Protein AF-G0KZ19-F1 (afdb_monomer_lite)

Secondary structure (DSSP, 8-state):
-HHHHHTT-TTTGGGGTTS---HHHHHH-TT--HHHHHHHTT--TT-HHHHHHHHHHHHHHHHHHHHHHHHHHHHSTT--PPPTT------------S--------------SS-TT----TT-TTHHHHHHHHHHHTTGGG-S--HHHHHHHHHHHHHHHHHHHHHHHHGGG--S---PPPP-----------

Structure (mmCIF, N/CA/C/O backbone):
data_AF-G0KZ19-F1
#
_entry.id   AF-G0KZ19-F1
#
loop_
_atom_site.group_PDB
_atom_site.id
_atom_site.type_symbol
_atom_site.label_atom_id
_atom_site.label_alt_id
_atom_site.label_comp_id
_atom_site.label_asym_id
_atom_site.label_entity_id
_atom_site.label_seq_id
_atom_site.pdbx_PDB_ins_code
_atom_site.Cartn_x
_atom_site.Cartn_y
_atom_site.Cartn_z
_atom_site.occupancy
_atom_site.B_iso_or_equiv
_atom_site.auth_seq_id
_atom_site.auth_comp_id
_atom_site.auth_asym_id
_atom_site.auth_atom_id
_atom_site.pdbx_PDB_model_num
ATOM 1 N N . MET A 1 1 ? -3.258 -5.980 -6.179 1.00 89.88 1 MET A N 1
ATOM 2 C CA . MET A 1 1 ? -2.221 -5.998 -7.238 1.00 89.88 1 MET A CA 1
ATOM 3 C C . MET A 1 1 ? -2.506 -4.949 -8.307 1.00 89.88 1 MET A C 1
ATOM 5 O O . MET A 1 1 ? -1.585 -4.219 -8.637 1.00 89.88 1 MET A O 1
ATOM 9 N N . GLU A 1 2 ? -3.751 -4.834 -8.795 1.00 95.56 2 GLU A N 1
ATOM 10 C CA . GLU A 1 2 ? -4.209 -3.817 -9.771 1.00 95.56 2 GLU A CA 1
ATOM 11 C C . GLU A 1 2 ? -3.691 -2.402 -9.476 1.00 95.56 2 GLU A C 1
ATOM 13 O O . GLU A 1 2 ? -3.106 -1.764 -10.341 1.00 95.56 2 GLU A O 1
ATOM 18 N N . TRP A 1 3 ? -3.812 -1.959 -8.219 1.00 97.44 3 TRP A N 1
ATOM 19 C CA . TRP A 1 3 ? -3.374 -0.630 -7.787 1.00 97.44 3 TRP A CA 1
ATOM 20 C C . TRP A 1 3 ? -1.900 -0.334 -8.105 1.00 97.44 3 TRP A C 1
ATOM 22 O O . TRP A 1 3 ? -1.577 0.764 -8.538 1.00 97.44 3 TRP A O 1
ATOM 32 N N . LEU A 1 4 ? -0.998 -1.315 -7.971 1.00 98.00 4 LEU A N 1
ATOM 33 C CA . LEU A 1 4 ? 0.410 -1.119 -8.342 1.00 98.00 4 LEU A CA 1
ATOM 34 C C . LEU A 1 4 ? 0.572 -0.881 -9.842 1.00 98.00 4 LEU A C 1
ATOM 36 O O . LEU A 1 4 ? 1.454 -0.136 -10.254 1.00 98.00 4 LEU A O 1
ATOM 40 N N . ARG A 1 5 ? -0.287 -1.492 -10.664 1.00 97.00 5 ARG A N 1
ATOM 41 C CA . ARG A 1 5 ? -0.283 -1.277 -12.113 1.00 97.00 5 ARG A CA 1
ATOM 42 C C . ARG A 1 5 ? -0.794 0.118 -12.465 1.00 97.00 5 ARG A C 1
ATOM 44 O O . ARG A 1 5 ? -0.237 0.724 -13.367 1.00 97.00 5 ARG A O 1
ATOM 51 N N . SER A 1 6 ? -1.789 0.640 -11.740 1.00 97.94 6 SER A N 1
ATOM 52 C CA . SER A 1 6 ? -2.313 1.996 -11.965 1.00 97.94 6 SER A CA 1
ATOM 53 C C . SER A 1 6 ? -1.373 3.117 -11.513 1.00 97.94 6 SER A C 1
ATOM 55 O O . SER A 1 6 ? -1.616 4.269 -11.846 1.00 97.94 6 SER A O 1
ATOM 57 N N . VAL A 1 7 ? -0.334 2.802 -10.732 1.00 97.94 7 VAL A N 1
ATOM 58 C CA . VAL A 1 7 ? 0.689 3.763 -10.279 1.00 97.94 7 VAL A CA 1
ATOM 59 C C . VAL A 1 7 ? 2.056 3.475 -10.901 1.00 97.94 7 VAL A C 1
ATOM 61 O O . VAL A 1 7 ? 3.078 3.753 -10.288 1.00 97.94 7 VAL A O 1
ATOM 64 N N . ASP A 1 8 ? 2.104 2.873 -12.090 1.00 97.88 8 ASP A N 1
ATOM 65 C CA . ASP A 1 8 ? 3.346 2.620 -12.842 1.00 97.88 8 ASP A CA 1
ATOM 66 C C . ASP A 1 8 ? 4.385 1.724 -12.131 1.00 97.88 8 ASP A C 1
ATOM 68 O O . ASP A 1 8 ? 5.579 1.774 -12.414 1.00 97.88 8 ASP A O 1
ATOM 72 N N . LEU A 1 9 ? 3.943 0.845 -11.225 1.00 97.75 9 LEU A N 1
ATOM 73 C CA . LEU A 1 9 ? 4.781 -0.140 -10.520 1.00 97.75 9 LEU A CA 1
ATOM 74 C C . LEU A 1 9 ? 4.402 -1.589 -10.873 1.00 97.75 9 LEU A C 1
ATOM 76 O O . LEU A 1 9 ? 4.597 -2.516 -10.081 1.00 97.75 9 LEU A O 1
ATOM 80 N N . ALA A 1 10 ? 3.852 -1.806 -12.072 1.00 97.50 10 ALA A N 1
ATOM 81 C CA . ALA A 1 10 ? 3.349 -3.106 -12.521 1.00 97.50 10 ALA A CA 1
ATOM 82 C C . ALA A 1 10 ? 4.408 -4.224 -12.482 1.00 97.50 10 ALA A C 1
ATOM 84 O O . ALA A 1 10 ? 4.072 -5.366 -12.167 1.00 97.50 10 ALA A O 1
ATOM 85 N N . GLU A 1 11 ? 5.675 -3.901 -12.759 1.00 96.94 11 GLU A N 1
ATOM 86 C CA . GLU A 1 11 ? 6.795 -4.855 -12.761 1.00 96.94 11 GLU A CA 1
ATOM 87 C C . GLU A 1 11 ? 7.080 -5.456 -11.372 1.00 96.94 11 GLU A C 1
ATOM 89 O O . GLU A 1 11 ? 7.512 -6.602 -11.272 1.00 96.94 11 GLU A O 1
ATOM 94 N N . TYR A 1 12 ? 6.775 -4.721 -10.296 1.00 97.75 12 TYR A N 1
ATOM 95 C CA . TYR A 1 12 ? 6.982 -5.172 -8.916 1.00 97.75 12 TYR A CA 1
ATOM 96 C C . TYR A 1 12 ? 5.773 -5.920 -8.356 1.00 97.75 12 TYR A C 1
ATOM 98 O O . TYR A 1 12 ? 5.899 -6.633 -7.361 1.00 97.75 12 TYR A O 1
ATOM 106 N N . ALA A 1 13 ? 4.599 -5.782 -8.983 1.00 96.81 13 ALA A N 1
ATOM 107 C CA . ALA A 1 13 ? 3.362 -6.366 -8.480 1.00 96.81 13 ALA A CA 1
ATOM 108 C C . ALA A 1 13 ? 3.476 -7.876 -8.206 1.00 96.81 13 ALA A C 1
ATOM 110 O O . ALA A 1 13 ? 3.102 -8.266 -7.102 1.00 96.81 13 ALA A O 1
ATOM 111 N N . PRO A 1 14 ? 4.036 -8.730 -9.095 1.00 96.62 14 PRO A N 1
ATOM 112 C CA . PRO A 1 14 ? 4.135 -10.173 -8.854 1.00 96.62 14 PRO A CA 1
ATOM 113 C C . PRO A 1 14 ? 4.804 -10.564 -7.528 1.00 96.62 14 PRO A C 1
ATOM 115 O O . PRO A 1 14 ? 4.444 -11.599 -6.969 1.00 96.62 14 PRO A O 1
ATOM 118 N N . ASN A 1 15 ? 5.697 -9.727 -6.985 1.00 95.62 15 ASN A N 1
ATOM 119 C CA . ASN A 1 15 ? 6.402 -9.982 -5.724 1.00 95.62 15 ASN A CA 1
ATOM 120 C C . ASN A 1 15 ? 5.472 -9.994 -4.499 1.00 95.62 15 ASN A C 1
ATOM 122 O O . ASN A 1 15 ? 5.791 -10.614 -3.489 1.00 95.62 15 ASN A O 1
ATOM 126 N N . LEU A 1 16 ? 4.287 -9.378 -4.584 1.00 94.19 16 LEU A N 1
ATOM 127 C CA . LEU A 1 16 ? 3.286 -9.451 -3.514 1.00 94.19 16 LEU A CA 1
ATOM 128 C C . LEU A 1 16 ? 2.431 -10.723 -3.562 1.00 94.19 16 LEU A C 1
ATOM 130 O O . LEU A 1 16 ? 1.585 -10.934 -2.689 1.00 94.19 16 LEU A O 1
ATOM 134 N N . ARG A 1 17 ? 2.598 -11.586 -4.567 1.00 94.12 17 ARG A N 1
ATOM 135 C CA . ARG A 1 17 ? 1.840 -12.836 -4.621 1.00 94.12 17 ARG A CA 1
ATOM 136 C C . ARG A 1 17 ? 2.245 -13.725 -3.444 1.00 94.12 17 ARG A C 1
ATOM 138 O O . ARG A 1 17 ? 3.404 -14.084 -3.300 1.00 94.12 17 ARG A O 1
ATOM 145 N N . GLY A 1 18 ? 1.268 -14.106 -2.624 1.00 91.88 18 GLY A N 1
ATOM 146 C CA . GLY A 1 18 ? 1.509 -14.956 -1.454 1.00 91.88 18 GLY A CA 1
ATOM 147 C C . GLY A 1 18 ? 2.144 -14.238 -0.257 1.00 91.88 18 GLY A C 1
ATOM 148 O O . GLY A 1 18 ? 2.446 -14.901 0.727 1.00 91.88 18 GLY A O 1
ATOM 149 N N . SER A 1 19 ? 2.306 -12.910 -0.291 1.00 91.62 19 SER A N 1
ATOM 150 C CA . SER A 1 19 ? 2.859 -12.141 0.838 1.00 91.62 19 SER A CA 1
ATOM 151 C C . SER A 1 19 ? 1.842 -11.841 1.948 1.00 91.62 19 SER A C 1
ATOM 153 O O . SER A 1 19 ? 2.221 -11.386 3.021 1.00 91.62 19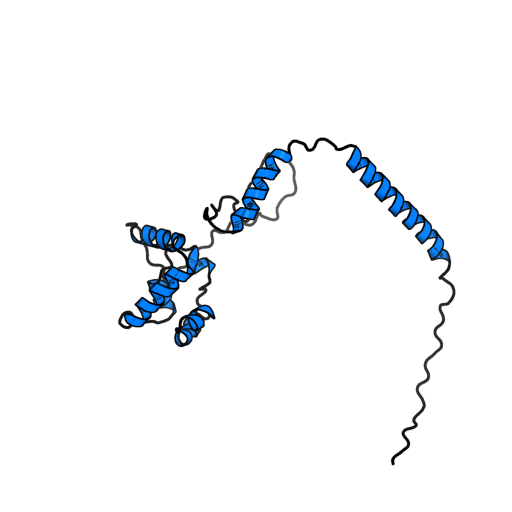 SER A O 1
ATOM 155 N N . GLY A 1 20 ? 0.543 -12.044 1.693 1.00 92.38 20 GLY A N 1
ATOM 156 C CA . GLY A 1 20 ? -0.539 -11.683 2.621 1.00 92.38 20 GLY A CA 1
ATOM 157 C C . GLY A 1 20 ? -0.870 -10.183 2.664 1.00 92.38 20 GLY A C 1
ATOM 158 O O . GLY A 1 20 ? -1.728 -9.760 3.443 1.00 92.38 20 GLY A O 1
ATOM 159 N N . VAL A 1 21 ? -0.232 -9.363 1.821 1.00 94.06 21 VAL A N 1
ATOM 160 C CA . VAL A 1 21 ? -0.544 -7.931 1.725 1.00 94.06 21 VAL A CA 1
ATOM 161 C C . VAL A 1 21 ? -1.930 -7.733 1.117 1.00 94.06 21 VAL A C 1
ATOM 163 O O . VAL A 1 21 ? -2.225 -8.184 0.012 1.00 94.06 21 VAL A O 1
ATOM 166 N N . HIS A 1 22 ? -2.772 -7.017 1.851 1.00 94.50 22 HIS A N 1
ATOM 167 C CA . HIS A 1 22 ? -4.143 -6.677 1.492 1.00 94.50 22 HIS A CA 1
ATOM 168 C C . HIS A 1 22 ? -4.495 -5.307 2.092 1.00 94.50 22 HIS A C 1
ATOM 170 O O . HIS A 1 22 ? -3.778 -4.812 2.963 1.00 94.50 22 HIS A O 1
ATOM 176 N N . GLY A 1 23 ? -5.591 -4.689 1.641 1.00 95.81 23 GLY A N 1
ATOM 177 C CA . GLY A 1 23 ? -5.961 -3.326 2.052 1.00 95.81 23 GLY A CA 1
ATOM 178 C C . GLY A 1 23 ? -6.130 -3.163 3.567 1.00 95.81 23 GLY A C 1
ATOM 179 O O . GLY A 1 23 ? -5.670 -2.172 4.123 1.00 95.81 23 GLY A O 1
ATOM 180 N N . GLY A 1 24 ? -6.687 -4.175 4.242 1.00 94.50 24 GLY A N 1
ATOM 181 C CA . GLY A 1 24 ? -6.828 -4.188 5.701 1.00 94.50 24 GLY A CA 1
ATOM 182 C C . GLY A 1 24 ? -5.486 -4.037 6.418 1.00 94.50 24 GLY A C 1
ATOM 183 O O . GLY A 1 24 ? -5.338 -3.138 7.238 1.00 94.50 24 GLY A O 1
ATOM 184 N N . LEU A 1 25 ? -4.476 -4.833 6.043 1.00 93.75 25 LEU A N 1
ATOM 185 C CA . LEU A 1 25 ? -3.114 -4.689 6.577 1.00 93.75 25 LEU A CA 1
ATOM 186 C C . LEU A 1 25 ? -2.530 -3.302 6.280 1.00 93.75 25 LEU A C 1
ATOM 188 O O . LEU A 1 25 ? -1.923 -2.688 7.150 1.00 93.75 25 LEU A O 1
ATOM 192 N N . MET A 1 26 ? -2.718 -2.796 5.058 1.00 95.56 26 MET A N 1
ATOM 193 C CA . MET A 1 26 ? -2.149 -1.508 4.653 1.00 95.56 26 MET A CA 1
ATOM 194 C C . MET A 1 26 ? -2.699 -0.341 5.478 1.00 95.56 26 MET A C 1
ATOM 196 O O . MET A 1 26 ? -1.939 0.569 5.804 1.00 95.56 26 MET A O 1
ATOM 200 N N . VAL A 1 27 ? -3.984 -0.370 5.836 1.00 96.25 27 VAL A N 1
ATOM 201 C CA . VAL A 1 27 ? -4.650 0.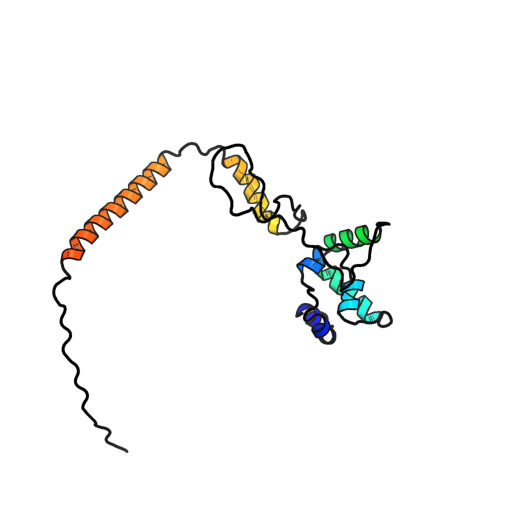726 6.556 1.00 96.25 27 VAL A CA 1
ATOM 202 C C . VAL A 1 27 ? -4.573 0.542 8.072 1.00 96.25 27 VAL A C 1
ATOM 204 O O . VAL A 1 27 ? -4.202 1.481 8.770 1.00 96.25 27 VAL A O 1
ATOM 207 N N . LEU A 1 28 ? -4.880 -0.655 8.580 1.00 94.38 28 LEU A N 1
ATOM 208 C CA . LEU A 1 28 ? -5.147 -0.880 10.004 1.00 94.38 28 LEU A CA 1
ATOM 209 C C . LEU A 1 28 ? -3.908 -1.225 10.834 1.00 94.38 28 LEU A C 1
ATOM 211 O O . LEU A 1 28 ? -3.933 -1.014 12.038 1.00 94.38 28 LEU A O 1
ATOM 215 N N . GLU A 1 29 ? -2.838 -1.754 10.233 1.00 93.88 29 GLU A N 1
ATOM 216 C CA . GLU A 1 29 ? -1.605 -2.083 10.962 1.00 93.88 29 GLU A CA 1
ATOM 217 C C . GLU A 1 29 ? -0.684 -0.849 11.021 1.00 93.88 29 GLU A C 1
ATOM 219 O O . GLU A 1 29 ? -0.118 -0.464 9.988 1.00 93.88 29 GLU A O 1
ATOM 224 N N . PRO A 1 30 ? -0.484 -0.208 12.190 1.00 92.75 30 PRO A N 1
ATOM 225 C CA . PRO A 1 30 ? 0.321 1.012 12.298 1.00 92.75 30 PRO A CA 1
ATOM 226 C C . PRO A 1 30 ? 1.801 0.777 11.974 1.00 92.75 30 PRO A C 1
ATOM 228 O O . PRO A 1 30 ? 2.493 1.687 11.521 1.00 92.75 30 PRO A O 1
ATOM 231 N N . ARG A 1 31 ? 2.289 -0.461 12.128 1.00 93.31 31 ARG A N 1
ATOM 232 C CA . ARG A 1 31 ? 3.682 -0.820 11.822 1.00 93.31 31 ARG A CA 1
ATOM 233 C C . ARG A 1 31 ? 3.921 -1.098 10.337 1.00 93.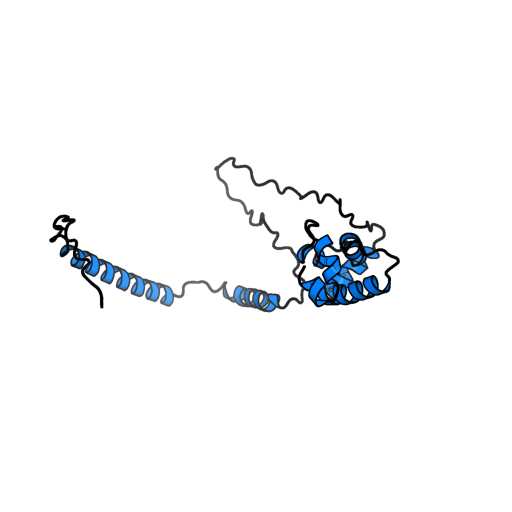31 31 ARG A C 1
ATOM 235 O O . ARG A 1 31 ? 5.076 -1.173 9.916 1.00 93.31 31 ARG A O 1
ATOM 242 N N . PHE A 1 32 ? 2.863 -1.256 9.537 1.00 95.38 32 PHE A N 1
ATOM 243 C CA . PHE A 1 32 ? 2.963 -1.458 8.093 1.00 95.38 32 PHE A CA 1
ATOM 244 C C . PHE A 1 32 ? 3.096 -0.103 7.385 1.00 95.38 32 PHE A C 1
ATOM 246 O O . PHE A 1 32 ? 2.110 0.611 7.198 1.00 95.38 32 PHE A O 1
ATOM 253 N N . ASN A 1 33 ? 4.312 0.261 6.988 1.00 94.44 33 ASN A N 1
ATOM 254 C CA . ASN A 1 33 ? 4.631 1.544 6.355 1.00 94.44 33 ASN A CA 1
ATOM 255 C C . ASN A 1 33 ? 5.184 1.364 4.926 1.00 94.44 33 ASN A C 1
ATOM 257 O O . ASN A 1 33 ? 5.286 0.247 4.411 1.00 94.44 33 ASN A O 1
ATOM 261 N N . VAL A 1 34 ? 5.545 2.479 4.280 1.00 96.38 34 VAL A N 1
ATOM 262 C CA . VAL A 1 34 ? 6.122 2.484 2.922 1.00 96.38 34 VAL A CA 1
ATOM 263 C C . VAL A 1 34 ? 7.365 1.595 2.838 1.00 96.38 34 VAL A C 1
ATOM 265 O O . VAL A 1 34 ? 7.535 0.875 1.858 1.00 96.38 34 VAL A O 1
ATOM 268 N N . GLU A 1 35 ? 8.205 1.600 3.873 1.00 94.81 35 GLU A N 1
ATOM 269 C CA . GLU A 1 35 ? 9.433 0.804 3.926 1.00 94.81 35 GLU A CA 1
ATOM 270 C C . GLU A 1 35 ? 9.144 -0.700 3.947 1.00 94.81 35 GLU A C 1
ATOM 272 O O . GLU A 1 35 ? 9.764 -1.460 3.198 1.00 94.81 35 GLU A O 1
ATOM 277 N N . ALA A 1 36 ? 8.145 -1.128 4.725 1.00 95.00 36 ALA A N 1
ATOM 278 C CA . ALA A 1 36 ? 7.683 -2.513 4.741 1.00 95.00 36 ALA A CA 1
ATOM 279 C C . ALA A 1 36 ? 7.126 -2.943 3.372 1.00 95.00 36 ALA A C 1
ATOM 281 O O . ALA A 1 36 ? 7.451 -4.024 2.876 1.00 95.00 36 ALA A O 1
ATOM 282 N N . LEU A 1 37 ? 6.335 -2.085 2.720 1.00 96.75 37 LEU A N 1
ATOM 283 C CA . LEU A 1 37 ? 5.810 -2.365 1.382 1.00 96.75 37 LEU A CA 1
ATOM 284 C C . LEU A 1 37 ? 6.928 -2.431 0.329 1.00 96.75 37 LEU A C 1
ATOM 286 O O . LEU A 1 37 ? 6.932 -3.340 -0.501 1.00 96.75 37 LEU A O 1
ATOM 290 N N . ALA A 1 38 ? 7.896 -1.514 0.375 1.00 97.00 38 ALA A N 1
ATOM 291 C CA . ALA A 1 38 ? 9.042 -1.505 -0.530 1.00 97.00 38 ALA A CA 1
ATOM 292 C C . ALA A 1 38 ? 9.902 -2.770 -0.382 1.00 97.00 38 ALA A C 1
ATOM 294 O O . ALA A 1 38 ? 10.361 -3.316 -1.387 1.00 97.00 38 ALA A O 1
ATOM 295 N N . LEU A 1 39 ? 10.076 -3.262 0.851 1.00 95.38 39 LEU A N 1
ATOM 296 C CA . LEU A 1 39 ? 10.761 -4.524 1.127 1.00 95.38 39 LEU A CA 1
ATOM 297 C C . LEU A 1 39 ? 10.028 -5.711 0.486 1.00 95.38 39 LEU A C 1
ATOM 299 O O . LEU A 1 39 ? 10.652 -6.508 -0.206 1.00 95.38 39 LEU A O 1
ATOM 303 N N . LEU A 1 40 ? 8.705 -5.800 0.658 1.00 95.44 40 LEU A N 1
ATOM 304 C CA . LEU A 1 40 ? 7.889 -6.883 0.088 1.00 95.44 40 LEU A CA 1
ATOM 305 C C . LEU A 1 40 ? 7.814 -6.834 -1.443 1.00 95.44 40 LEU A C 1
ATOM 307 O O . LEU A 1 40 ? 7.689 -7.867 -2.095 1.00 95.44 40 LEU A O 1
ATOM 311 N N . LEU A 1 41 ? 7.922 -5.642 -2.026 1.00 96.75 41 LEU A N 1
ATOM 312 C CA . LEU A 1 41 ? 8.025 -5.448 -3.472 1.00 96.75 41 LEU A CA 1
ATOM 313 C C . LEU A 1 41 ? 9.426 -5.743 -4.028 1.00 96.75 41 LEU A C 1
ATOM 315 O O . LEU A 1 41 ? 9.602 -5.683 -5.245 1.00 96.75 41 LEU A O 1
ATOM 319 N N . ASN A 1 42 ? 10.408 -6.062 -3.176 1.00 96.75 42 ASN A N 1
ATOM 320 C CA . ASN A 1 42 ? 11.826 -6.188 -3.526 1.00 96.75 42 ASN A CA 1
ATOM 321 C C . ASN A 1 42 ? 12.399 -4.923 -4.199 1.00 96.75 42 ASN A C 1
ATOM 323 O O . ASN A 1 42 ? 13.231 -5.006 -5.105 1.00 96.75 42 ASN A O 1
ATOM 327 N N . ILE A 1 43 ? 11.973 -3.733 -3.760 1.00 97.69 43 ILE A N 1
ATOM 328 C CA . ILE A 1 43 ? 12.547 -2.459 -4.209 1.00 97.69 43 ILE A CA 1
ATOM 329 C C . ILE A 1 43 ? 13.729 -2.114 -3.289 1.00 97.69 43 ILE A C 1
ATOM 331 O O . ILE A 1 43 ? 13.523 -1.814 -2.110 1.00 97.69 43 ILE A O 1
ATOM 335 N N . PRO A 1 44 ? 14.979 -2.121 -3.778 1.00 96.94 44 PRO A N 1
ATOM 336 C CA . PRO A 1 44 ? 16.146 -1.874 -2.934 1.00 96.94 44 PRO A CA 1
ATOM 337 C C . PRO A 1 44 ? 16.237 -0.400 -2.477 1.00 96.94 44 PRO A C 1
ATOM 339 O O . PRO A 1 44 ? 15.663 0.484 -3.121 1.00 96.94 44 PRO A O 1
ATOM 342 N N . PRO A 1 45 ? 16.937 -0.099 -1.362 1.00 95.81 45 PRO A N 1
ATOM 343 C CA . PRO A 1 45 ? 17.021 1.252 -0.783 1.00 95.81 45 PRO A CA 1
ATOM 344 C C . PRO A 1 45 ? 17.715 2.278 -1.690 1.00 95.81 45 PRO A C 1
ATOM 346 O O . PRO A 1 45 ? 17.407 3.464 -1.628 1.00 95.81 45 PRO A O 1
ATOM 349 N N . ASN A 1 46 ? 18.600 1.834 -2.585 1.00 97.38 46 ASN A N 1
ATOM 350 C CA . ASN A 1 46 ? 19.292 2.699 -3.545 1.00 97.38 46 ASN A CA 1
ATOM 351 C C . ASN A 1 46 ? 18.386 3.217 -4.681 1.00 97.38 46 ASN A C 1
ATOM 353 O O . ASN A 1 46 ? 18.726 4.213 -5.316 1.00 97.38 46 ASN A O 1
ATOM 357 N N . LYS A 1 47 ? 17.226 2.593 -4.941 1.00 97.56 47 LYS A N 1
ATOM 358 C CA . LYS A 1 47 ? 16.244 3.076 -5.930 1.00 97.56 47 LYS A CA 1
ATOM 359 C C . LYS A 1 47 ? 15.344 4.161 -5.325 1.00 97.56 47 LYS A C 1
ATOM 361 O O . LYS A 1 47 ? 14.127 4.003 -5.213 1.00 97.56 47 LYS A O 1
ATOM 366 N N . THR A 1 48 ? 15.951 5.281 -4.943 1.00 97.75 48 THR A N 1
ATOM 367 C CA . THR A 1 48 ? 15.290 6.377 -4.212 1.00 97.75 48 THR A CA 1
ATOM 368 C C . THR A 1 48 ? 14.110 6.988 -4.973 1.00 97.75 48 THR A C 1
ATOM 370 O O . THR A 1 48 ? 13.093 7.304 -4.363 1.00 97.75 48 THR A O 1
ATOM 373 N N . LEU A 1 49 ? 14.189 7.092 -6.306 1.00 98.25 49 LEU A N 1
ATOM 374 C CA . LEU A 1 49 ? 13.091 7.605 -7.137 1.00 98.25 49 LEU A CA 1
ATOM 375 C C . LEU A 1 49 ? 11.835 6.732 -7.055 1.00 98.25 49 LEU A C 1
ATOM 377 O O . LEU A 1 49 ? 10.747 7.260 -6.843 1.00 98.25 49 LEU A O 1
ATOM 381 N N . LEU A 1 50 ? 11.987 5.409 -7.156 1.00 98.25 50 LEU A N 1
ATOM 382 C CA . LEU A 1 50 ? 10.861 4.478 -7.043 1.00 98.25 50 LEU A CA 1
ATOM 383 C C . LEU A 1 50 ? 10.275 4.473 -5.636 1.00 98.25 50 LEU A C 1
ATOM 385 O O . LEU A 1 50 ? 9.060 4.436 -5.481 1.00 98.25 50 LEU A O 1
ATOM 389 N N . ARG A 1 51 ? 11.125 4.542 -4.606 1.00 98.19 51 ARG A N 1
ATOM 390 C CA . ARG A 1 51 ? 10.673 4.610 -3.210 1.00 98.19 51 ARG A CA 1
ATOM 391 C C . ARG A 1 51 ? 9.907 5.893 -2.920 1.00 98.19 51 ARG A C 1
ATOM 393 O O . ARG A 1 51 ? 8.873 5.837 -2.267 1.00 98.19 51 ARG A O 1
ATOM 400 N N . ARG A 1 52 ? 10.355 7.026 -3.467 1.00 98.44 52 ARG A N 1
ATOM 401 C CA . ARG A 1 52 ? 9.625 8.297 -3.393 1.00 98.44 52 ARG A CA 1
ATOM 402 C C . ARG A 1 52 ? 8.272 8.207 -4.099 1.00 98.44 52 ARG A C 1
ATOM 404 O O . ARG A 1 52 ? 7.272 8.611 -3.522 1.00 98.44 52 ARG A O 1
ATOM 411 N N . HIS A 1 53 ? 8.239 7.639 -5.305 1.00 98.62 53 HIS A N 1
ATOM 412 C CA . HIS A 1 53 ? 7.003 7.425 -6.065 1.00 98.62 53 HIS A CA 1
ATOM 413 C C . HIS A 1 53 ? 6.008 6.539 -5.304 1.00 98.62 53 HIS A C 1
ATOM 415 O O . HIS A 1 53 ? 4.855 6.919 -5.096 1.00 98.62 53 HIS A O 1
ATOM 421 N N . LEU A 1 54 ? 6.484 5.401 -4.789 1.00 98.56 54 LEU A N 1
ATOM 422 C CA . LEU A 1 54 ? 5.700 4.503 -3.947 1.00 98.56 54 LEU A CA 1
ATOM 423 C C . LEU A 1 54 ? 5.180 5.217 -2.696 1.00 98.56 54 LEU A C 1
ATOM 425 O O . LEU A 1 54 ? 4.007 5.063 -2.373 1.00 98.56 54 LEU A O 1
ATOM 429 N N . ALA A 1 55 ? 6.016 6.005 -2.012 1.00 98.19 55 ALA A N 1
ATOM 430 C CA . ALA A 1 55 ? 5.621 6.750 -0.818 1.00 98.19 55 ALA A CA 1
ATOM 431 C C . ALA A 1 55 ? 4.467 7.714 -1.110 1.00 98.19 55 ALA A C 1
ATOM 433 O O . ALA A 1 55 ? 3.462 7.705 -0.400 1.00 98.19 55 ALA A O 1
ATOM 434 N N . THR A 1 56 ? 4.587 8.514 -2.174 1.00 98.31 56 THR A N 1
ATOM 435 C CA . THR A 1 56 ? 3.547 9.463 -2.584 1.00 98.31 56 THR A CA 1
ATOM 436 C C . THR A 1 56 ? 2.222 8.750 -2.833 1.00 98.31 56 THR A C 1
ATOM 438 O O . THR A 1 56 ? 1.211 9.112 -2.234 1.00 98.31 56 THR A O 1
ATOM 441 N N . HIS A 1 57 ? 2.220 7.699 -3.654 1.00 98.50 57 HIS A N 1
ATOM 442 C CA . HIS A 1 57 ? 0.987 6.980 -3.970 1.00 98.50 57 HIS A CA 1
ATOM 443 C C . HIS A 1 57 ? 0.436 6.173 -2.791 1.00 98.50 57 HIS A C 1
ATOM 445 O O . HIS A 1 57 ? -0.781 6.062 -2.650 1.00 98.50 57 HIS A O 1
ATOM 451 N N . PHE A 1 58 ? 1.296 5.631 -1.927 1.00 98.19 58 PHE A N 1
ATOM 452 C CA . PHE A 1 58 ? 0.871 4.911 -0.730 1.00 98.19 58 PHE A CA 1
ATOM 453 C C . PHE A 1 58 ? 0.134 5.834 0.245 1.00 98.19 58 PHE A C 1
ATOM 455 O O . PHE A 1 58 ? -0.949 5.475 0.697 1.00 98.19 58 PHE A O 1
ATOM 462 N N . HIS A 1 59 ? 0.661 7.031 0.522 1.00 97.56 59 HIS A N 1
ATOM 463 C CA . HIS A 1 59 ? -0.006 7.999 1.402 1.00 97.56 59 HIS A CA 1
ATOM 464 C C . HIS A 1 59 ? -1.348 8.478 0.834 1.00 97.56 59 HIS A C 1
ATOM 466 O O . HIS A 1 59 ? -2.319 8.592 1.581 1.00 97.56 59 HIS A O 1
ATOM 472 N N . LEU A 1 60 ? -1.436 8.671 -0.488 1.00 97.56 60 LEU A N 1
ATOM 473 C CA . LEU A 1 60 ? -2.709 8.964 -1.157 1.00 97.56 60 LEU A CA 1
ATOM 474 C C . LEU A 1 60 ? -3.718 7.815 -1.015 1.00 97.56 60 LEU A C 1
ATOM 476 O O . LEU A 1 60 ? -4.907 8.073 -0.858 1.00 97.56 60 LEU A O 1
ATOM 480 N N . LEU A 1 61 ? -3.256 6.561 -1.054 1.00 97.31 61 LEU A N 1
ATOM 481 C CA . LEU A 1 61 ? -4.121 5.386 -0.939 1.00 97.31 61 LEU A CA 1
ATOM 482 C C . LEU A 1 61 ? -4.689 5.207 0.475 1.00 97.31 61 LEU A C 1
ATOM 484 O O . LEU A 1 61 ? -5.869 4.901 0.616 1.00 97.31 61 LEU A O 1
ATOM 488 N N . ILE A 1 62 ? -3.853 5.336 1.510 1.00 96.75 62 ILE A N 1
ATOM 489 C CA . ILE A 1 62 ? -4.270 5.061 2.897 1.00 96.75 62 ILE A CA 1
ATOM 490 C C . ILE A 1 62 ? -4.994 6.243 3.557 1.00 96.75 62 ILE A C 1
ATOM 492 O O . ILE A 1 62 ? -5.703 6.048 4.542 1.00 96.75 62 ILE A O 1
ATOM 496 N N . GLY A 1 63 ? -4.815 7.457 3.029 1.00 96.50 63 GLY A N 1
ATOM 497 C CA . GLY A 1 63 ? -5.389 8.680 3.581 1.00 96.50 63 GLY A CA 1
ATOM 498 C C . GLY A 1 63 ? -4.620 9.252 4.779 1.00 96.50 63 GLY A C 1
ATOM 499 O O . GLY A 1 63 ? -3.759 8.611 5.386 1.00 96.50 63 GLY A O 1
ATOM 500 N N . SER A 1 64 ? -4.950 10.498 5.130 1.00 95.44 64 SER A N 1
ATOM 501 C CA . SER A 1 64 ? -4.235 11.295 6.138 1.00 95.44 64 SER A CA 1
ATOM 502 C C . SER A 1 64 ? -4.315 10.723 7.555 1.00 95.44 64 SER A C 1
ATOM 504 O O . SER A 1 64 ? -3.355 10.825 8.316 1.00 95.44 64 SER A O 1
ATOM 506 N N . GLU A 1 65 ? -5.434 10.100 7.919 1.00 94.31 65 GLU A N 1
ATOM 507 C CA . GLU A 1 65 ? -5.622 9.517 9.249 1.00 94.31 65 GLU A CA 1
ATOM 508 C C . GLU A 1 65 ? -4.716 8.306 9.475 1.00 94.31 65 GLU A C 1
ATOM 510 O O . GLU A 1 65 ? -3.951 8.281 10.439 1.00 94.31 65 GLU A O 1
ATOM 515 N N . ALA A 1 66 ? -4.734 7.340 8.552 1.00 95.50 66 ALA A N 1
ATOM 516 C CA . ALA A 1 66 ? -3.857 6.176 8.624 1.00 95.50 66 ALA A CA 1
ATOM 517 C C . ALA A 1 66 ? -2.380 6.580 8.514 1.00 95.50 66 ALA A C 1
ATOM 519 O O . ALA A 1 66 ? -1.529 5.987 9.175 1.00 95.50 66 ALA A O 1
ATOM 520 N N . GLN A 1 67 ? -2.065 7.606 7.715 1.00 96.38 67 GLN A N 1
ATOM 521 C CA . GLN A 1 67 ? -0.716 8.165 7.647 1.00 96.38 67 GLN A CA 1
ATOM 522 C C . GLN A 1 67 ? -0.261 8.712 9.008 1.00 96.38 67 GLN A C 1
ATOM 524 O O . GLN A 1 67 ? 0.848 8.393 9.436 1.00 96.38 67 GLN A O 1
ATOM 529 N N . ARG A 1 68 ? -1.109 9.480 9.707 1.00 95.38 68 ARG A N 1
ATOM 530 C CA . ARG A 1 68 ? -0.788 10.017 11.039 1.00 95.38 68 ARG A CA 1
ATOM 531 C C . ARG A 1 68 ? -0.580 8.900 12.060 1.00 95.38 68 ARG A C 1
ATOM 533 O O . ARG A 1 68 ? 0.447 8.886 12.718 1.00 95.38 68 ARG A O 1
ATOM 540 N N . LEU A 1 69 ? -1.479 7.915 12.120 1.00 94.81 69 LEU A N 1
ATOM 541 C CA . LEU A 1 69 ? -1.347 6.778 13.045 1.00 94.81 69 LEU A CA 1
ATOM 542 C C . LEU A 1 69 ? -0.033 6.006 12.852 1.00 94.81 69 LEU A C 1
ATOM 544 O O . LEU A 1 69 ? 0.591 5.574 13.821 1.00 94.81 69 LEU A O 1
ATOM 548 N N . LYS A 1 70 ? 0.402 5.834 11.599 1.00 95.25 70 LYS A N 1
ATOM 549 C CA . LYS A 1 70 ? 1.686 5.195 11.280 1.00 95.25 70 LYS A CA 1
ATOM 550 C C . LYS A 1 70 ? 2.876 6.062 11.703 1.00 95.25 70 LYS A C 1
ATOM 552 O O . LYS A 1 70 ? 3.861 5.512 12.188 1.00 95.25 70 LYS A O 1
ATOM 557 N N . GLN A 1 71 ? 2.787 7.384 11.540 1.00 94.88 71 GLN A N 1
ATOM 558 C CA . GLN A 1 71 ? 3.816 8.331 11.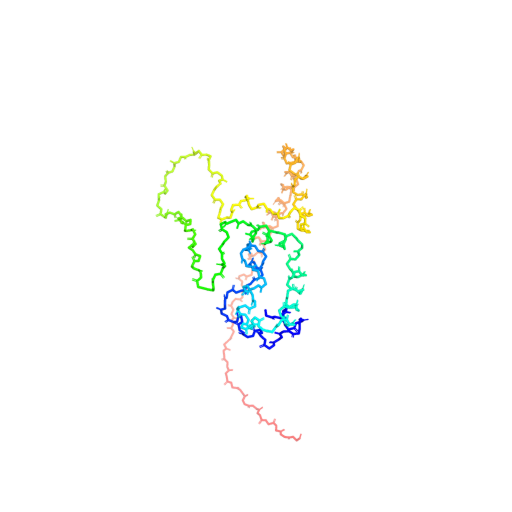985 1.00 94.88 71 GLN A CA 1
ATOM 559 C C . GLN A 1 71 ? 3.944 8.333 13.512 1.00 94.88 71 GLN A C 1
ATOM 561 O O . GLN A 1 71 ? 5.039 8.119 14.022 1.00 94.88 71 GLN A O 1
ATOM 566 N N . ASP A 1 72 ? 2.826 8.453 14.230 1.00 94.19 72 ASP A N 1
ATOM 567 C CA . ASP A 1 72 ? 2.801 8.401 15.693 1.00 94.19 72 ASP A CA 1
ATOM 568 C C . ASP A 1 72 ? 3.414 7.076 16.178 1.00 94.19 72 ASP A C 1
ATOM 570 O O . ASP A 1 72 ? 4.263 7.055 17.066 1.00 94.19 72 ASP A O 1
ATOM 574 N N . CYS A 1 73 ? 3.058 5.950 15.543 1.00 93.00 73 CYS A N 1
ATOM 575 C CA . CYS A 1 73 ? 3.627 4.637 15.856 1.00 93.00 73 CYS A CA 1
ATOM 576 C C . CYS A 1 73 ? 5.154 4.585 15.674 1.00 93.00 73 CYS A C 1
ATOM 578 O O . CYS A 1 73 ? 5.832 3.983 16.503 1.00 93.00 73 CYS A O 1
ATOM 580 N N . LEU A 1 74 ? 5.696 5.222 14.632 1.00 90.44 74 LEU A N 1
ATOM 581 C CA . LEU A 1 74 ? 7.140 5.292 14.374 1.00 90.44 74 LEU A CA 1
ATOM 582 C C . LEU A 1 74 ? 7.896 6.141 15.402 1.00 90.44 74 LEU A C 1
ATOM 584 O O . LEU A 1 74 ? 9.064 5.869 15.666 1.00 90.44 74 LEU A O 1
ATOM 588 N N . GLU A 1 75 ? 7.247 7.157 15.966 1.00 91.19 75 GLU A N 1
ATOM 589 C CA . GLU A 1 75 ? 7.833 8.049 16.975 1.00 91.19 75 GLU A CA 1
ATOM 590 C C . GLU A 1 75 ? 7.853 7.432 18.382 1.00 91.19 75 GLU A C 1
ATOM 592 O O . GLU A 1 75 ? 8.555 7.923 19.268 1.00 91.19 75 GLU A O 1
ATOM 597 N N . ASN A 1 76 ? 7.125 6.332 18.598 1.00 91.19 76 ASN A N 1
ATOM 598 C CA . ASN A 1 76 ? 7.140 5.629 19.875 1.00 91.19 76 ASN A CA 1
ATOM 599 C C . ASN A 1 76 ? 8.514 4.969 20.127 1.00 91.19 76 ASN A C 1
ATOM 601 O O . ASN A 1 76 ? 9.013 4.245 19.264 1.00 91.19 76 ASN A O 1
ATOM 605 N N . PRO A 1 77 ? 9.111 5.124 21.325 1.00 87.31 77 PRO A N 1
ATOM 606 C CA . PRO A 1 77 ? 10.420 4.543 21.642 1.00 87.31 77 PRO A CA 1
ATOM 607 C C . PRO A 1 77 ? 10.423 3.005 21.638 1.00 87.31 77 PRO A C 1
ATOM 609 O O . PRO A 1 77 ? 11.456 2.396 21.373 1.00 87.31 77 PRO A O 1
ATOM 612 N N . ASP A 1 78 ? 9.263 2.379 21.856 1.00 88.38 78 ASP A N 1
ATOM 613 C CA . ASP A 1 78 ? 9.075 0.923 21.792 1.00 88.38 78 ASP A CA 1
ATOM 614 C C . ASP A 1 78 ? 8.752 0.422 20.369 1.00 88.38 78 ASP A C 1
ATOM 616 O O . ASP A 1 78 ? 8.292 -0.712 20.177 1.00 88.38 78 ASP A O 1
ATOM 620 N N . TYR A 1 79 ? 8.955 1.260 19.345 1.00 88.31 79 TYR A N 1
ATOM 621 C CA . TYR A 1 79 ? 8.683 0.895 17.961 1.00 88.31 79 TYR A CA 1
ATOM 622 C C . TYR A 1 79 ? 9.526 -0.307 17.526 1.00 88.31 79 TYR A C 1
ATOM 624 O O . TYR A 1 79 ? 10.752 -0.341 17.632 1.00 88.31 79 TYR A O 1
ATOM 632 N N . THR A 1 80 ? 8.849 -1.296 16.948 1.00 87.12 80 THR A N 1
ATOM 633 C CA . THR A 1 80 ? 9.492 -2.462 16.347 1.00 87.12 80 THR A CA 1
ATOM 634 C C . THR A 1 80 ? 9.076 -2.586 14.891 1.00 87.12 80 THR A C 1
ATOM 636 O O . THR A 1 80 ? 7.889 -2.595 14.556 1.00 87.12 80 THR A O 1
ATOM 639 N N . VAL A 1 81 ? 10.051 -2.741 13.998 1.00 87.00 81 VAL A N 1
ATOM 640 C CA . VAL A 1 81 ? 9.785 -2.912 12.564 1.00 87.00 81 VAL A CA 1
ATOM 641 C C . VAL A 1 81 ? 8.958 -4.177 12.332 1.00 87.00 81 VAL A C 1
ATOM 643 O O . VAL A 1 81 ? 9.182 -5.210 12.970 1.00 87.00 81 VAL A O 1
ATOM 646 N N . LEU A 1 82 ? 7.976 -4.101 11.434 1.00 86.12 82 LEU A N 1
ATOM 647 C CA . LEU A 1 82 ? 7.234 -5.276 10.994 1.00 86.12 82 LEU A CA 1
ATOM 648 C C . LEU A 1 82 ? 8.123 -6.110 10.061 1.00 86.12 82 LEU A C 1
ATOM 650 O O . LEU A 1 82 ? 8.516 -5.651 8.990 1.00 86.12 82 LEU A O 1
ATOM 654 N N . THR A 1 83 ? 8.453 -7.336 10.457 1.00 79.19 83 THR A N 1
ATOM 655 C CA . THR A 1 83 ? 9.188 -8.278 9.604 1.00 79.19 83 THR A CA 1
ATOM 656 C C . THR A 1 83 ? 8.213 -9.146 8.810 1.00 79.19 83 THR A C 1
ATOM 658 O O . THR A 1 83 ? 7.157 -9.522 9.309 1.00 79.19 83 THR A O 1
ATOM 661 N N . ALA A 1 84 ? 8.566 -9.519 7.575 1.00 70.62 84 ALA A N 1
ATOM 662 C CA . ALA A 1 84 ? 7.725 -10.377 6.728 1.00 70.62 84 ALA A CA 1
ATOM 663 C C . ALA A 1 84 ? 7.427 -11.757 7.357 1.00 70.62 84 ALA A C 1
ATOM 665 O O . ALA A 1 84 ? 6.444 -12.406 7.016 1.00 70.62 84 ALA A O 1
ATOM 666 N N . THR A 1 85 ? 8.271 -12.200 8.293 1.00 66.88 85 THR A N 1
ATOM 667 C CA . THR A 1 85 ? 8.130 -13.450 9.052 1.00 66.88 85 THR A CA 1
ATOM 668 C C . THR A 1 85 ? 7.469 -13.259 10.418 1.00 66.88 85 THR A C 1
ATOM 670 O O . THR A 1 85 ? 7.401 -14.215 11.196 1.00 66.88 85 THR A O 1
ATOM 673 N N . ALA A 1 86 ? 6.995 -12.050 10.743 1.00 69.38 86 ALA A N 1
ATOM 674 C CA . ALA A 1 86 ? 6.351 -11.769 12.016 1.00 69.38 86 ALA A CA 1
ATOM 675 C C . ALA A 1 86 ? 5.128 -12.678 12.192 1.00 69.38 86 ALA A C 1
ATOM 677 O O . ALA A 1 86 ? 4.111 -12.550 11.511 1.00 69.38 86 ALA A O 1
ATOM 678 N N . LYS A 1 87 ? 5.228 -13.623 13.131 1.00 59.97 87 LYS A N 1
ATOM 679 C CA . LYS A 1 87 ? 4.106 -14.483 13.498 1.00 59.97 87 LYS A CA 1
ATOM 680 C C . LYS A 1 87 ? 3.132 -13.650 14.315 1.00 59.97 87 LYS A C 1
ATOM 682 O O . LYS A 1 87 ? 3.331 -13.462 15.513 1.00 59.97 87 LYS A O 1
ATOM 687 N N . VAL A 1 88 ? 2.056 -13.192 13.684 1.00 63.19 88 VAL A N 1
ATOM 688 C CA . VAL A 1 88 ? 0.875 -12.757 14.428 1.00 63.19 88 VAL A CA 1
ATOM 689 C C . VAL A 1 88 ? 0.366 -14.000 15.138 1.00 63.19 88 VAL A C 1
ATOM 691 O O . VAL A 1 88 ? -0.068 -14.946 14.487 1.00 63.19 88 VAL A O 1
ATOM 694 N N . LYS A 1 89 ? 0.490 -14.054 16.466 1.00 53.62 89 LYS A N 1
ATOM 695 C CA . LYS A 1 89 ? -0.208 -15.071 17.246 1.00 53.62 89 LYS A CA 1
ATOM 696 C C . LYS A 1 89 ? -1.660 -14.620 17.263 1.00 53.62 89 LYS A C 1
ATOM 698 O O . LYS A 1 89 ? -1.948 -13.644 17.958 1.00 53.62 89 LYS A O 1
ATOM 703 N N . PRO A 1 90 ? -2.563 -15.263 16.501 1.00 57.88 90 PRO A N 1
ATOM 704 C CA . PRO A 1 90 ? -3.966 -14.929 16.619 1.00 57.88 90 PRO A CA 1
ATOM 705 C C . PRO A 1 90 ? -4.294 -15.173 18.084 1.00 57.88 90 PRO A C 1
ATOM 707 O O . PRO A 1 90 ? -3.979 -16.248 18.616 1.00 57.88 90 PRO A O 1
ATOM 710 N N . ARG A 1 91 ? -4.840 -14.168 18.771 1.00 53.16 91 ARG A N 1
ATOM 711 C CA . ARG A 1 91 ? -5.441 -14.432 20.073 1.00 53.16 91 ARG A CA 1
ATOM 712 C C . ARG A 1 91 ? -6.551 -15.426 19.773 1.00 53.16 91 ARG A C 1
ATOM 714 O O . ARG A 1 91 ? -7.539 -15.076 19.140 1.00 53.16 91 ARG A O 1
ATOM 721 N N . ARG A 1 92 ? -6.327 -16.698 20.115 1.00 57.44 92 ARG A N 1
ATOM 722 C CA . ARG A 1 92 ? -7.390 -17.691 20.093 1.00 57.44 92 ARG A CA 1
ATOM 723 C C . ARG A 1 92 ? -8.376 -17.241 21.156 1.00 57.44 92 ARG A C 1
ATOM 725 O O . ARG A 1 92 ? -8.159 -17.510 22.332 1.00 57.44 92 ARG A O 1
ATOM 732 N N . LEU A 1 93 ? -9.415 -16.526 20.736 1.00 58.34 93 LEU A N 1
ATOM 733 C CA . LEU A 1 93 ? -10.669 -16.541 21.465 1.00 58.34 93 LEU A CA 1
ATOM 734 C C . LEU A 1 93 ? -11.062 -18.015 21.503 1.00 58.34 93 LEU A C 1
ATOM 736 O O . LEU A 1 93 ? -11.113 -18.684 20.466 1.00 58.34 93 LEU A O 1
ATOM 740 N N . SER A 1 94 ? -11.129 -18.563 22.710 1.00 57.53 94 SER A N 1
ATOM 741 C CA . SER A 1 94 ? -11.501 -19.950 22.925 1.00 57.53 94 SER A CA 1
ATOM 742 C C . SER A 1 94 ? -12.919 -20.106 22.394 1.00 57.53 94 SER A C 1
ATOM 744 O O . SER A 1 94 ? -13.855 -19.717 23.073 1.00 57.53 94 SER A O 1
ATOM 746 N N . PHE A 1 95 ? -13.072 -20.627 21.174 1.00 56.91 95 PHE A N 1
ATOM 747 C CA . PHE A 1 95 ? -14.372 -20.993 20.624 1.00 56.91 95 PHE A CA 1
ATOM 748 C C . PHE A 1 95 ? -15.069 -21.864 21.670 1.00 56.91 95 PHE A C 1
ATOM 750 O O . PHE A 1 95 ? -14.544 -22.927 22.020 1.00 56.91 95 PHE A O 1
ATOM 757 N N . GLY A 1 96 ? -16.158 -21.341 22.241 1.00 57.72 96 GLY A N 1
ATOM 758 C CA . GLY A 1 96 ? -16.868 -21.930 23.367 1.00 57.72 96 GLY A CA 1
ATOM 759 C C . GLY A 1 96 ? -17.041 -23.430 23.174 1.00 57.72 96 GLY A C 1
ATOM 760 O O . GLY A 1 96 ? -17.491 -23.896 22.125 1.00 57.72 96 GLY A O 1
ATOM 761 N N . GLY A 1 97 ? -16.606 -24.193 24.175 1.00 54.38 97 GLY A N 1
ATOM 762 C CA . GLY A 1 97 ? -16.714 -25.640 24.158 1.00 54.38 97 GLY A CA 1
ATOM 763 C C . GLY A 1 97 ? -18.160 -26.062 23.909 1.00 54.38 97 GLY A C 1
ATOM 764 O O . GLY A 1 97 ? -19.080 -25.591 24.573 1.00 54.38 97 GLY A O 1
ATOM 765 N N . PHE A 1 98 ? -18.352 -26.989 22.971 1.00 57.97 98 PHE A N 1
ATOM 766 C CA . PHE A 1 98 ? -19.567 -27.792 22.871 1.00 57.97 98 PHE A CA 1
ATOM 767 C C . PHE A 1 98 ? -19.699 -28.612 24.162 1.00 57.97 98 PHE A C 1
ATOM 769 O O . PHE A 1 98 ? -19.197 -29.728 24.266 1.00 57.97 98 PHE A O 1
ATOM 776 N N . GLY A 1 99 ? -20.306 -28.024 25.188 1.00 55.28 99 GLY A N 1
ATOM 777 C CA . GLY A 1 99 ? -20.340 -28.626 26.508 1.00 55.28 99 GLY A CA 1
ATOM 778 C C . GLY A 1 99 ? -21.316 -27.932 27.440 1.00 55.28 99 GLY A C 1
ATOM 779 O O . GLY A 1 99 ? -20.936 -27.042 28.188 1.00 55.28 99 GLY A O 1
ATOM 780 N N . THR A 1 100 ? -22.531 -28.479 27.491 1.00 44.31 100 THR A N 1
ATOM 781 C CA . THR A 1 100 ? -23.515 -28.346 28.582 1.00 44.31 100 THR A CA 1
ATOM 782 C C . THR A 1 100 ? -24.596 -27.273 28.415 1.00 44.31 100 THR A C 1
ATOM 784 O O . THR A 1 100 ? -24.621 -26.230 29.059 1.00 44.31 100 THR A O 1
ATOM 787 N N . LEU A 1 101 ? -25.622 -27.653 27.648 1.00 49.75 101 LEU A N 1
ATOM 788 C CA . LEU A 1 101 ? -27.023 -27.339 27.940 1.00 49.75 101 LEU A CA 1
ATOM 789 C C . LEU A 1 101 ? -27.325 -27.628 29.425 1.00 49.75 101 LEU A C 1
ATOM 791 O O . LEU A 1 101 ? -27.612 -28.769 29.784 1.00 49.75 101 LEU A O 1
ATOM 795 N N . ARG A 1 102 ? -27.266 -26.613 30.294 1.00 55.38 102 ARG A N 1
ATOM 796 C CA . ARG A 1 102 ? -28.079 -26.509 31.522 1.00 55.38 102 ARG A CA 1
ATOM 797 C C . ARG A 1 102 ? -27.984 -25.101 32.121 1.00 55.38 102 ARG A C 1
ATOM 799 O O . ARG A 1 102 ? -27.077 -24.791 32.873 1.00 55.38 102 ARG A O 1
ATOM 806 N N . LYS A 1 103 ? -29.010 -24.303 31.799 1.00 55.44 103 LYS A N 1
ATOM 807 C CA . LYS A 1 103 ? -29.755 -23.398 32.695 1.00 55.44 103 LYS A CA 1
ATOM 808 C C . LYS A 1 103 ? -28.927 -22.543 33.670 1.00 55.44 103 LYS A C 1
ATOM 810 O O . LYS A 1 103 ? -28.519 -23.048 34.707 1.00 55.44 103 LYS A O 1
ATOM 815 N N . LYS A 1 104 ? -28.951 -21.219 33.469 1.00 42.81 104 LYS A N 1
ATOM 816 C CA . LYS A 1 104 ? -29.587 -20.218 34.363 1.00 42.81 104 LYS A CA 1
ATOM 817 C C . LYS A 1 104 ? -29.163 -18.811 33.922 1.00 42.81 104 LYS A C 1
ATOM 819 O O . LYS A 1 104 ? -27.993 -18.572 33.678 1.00 42.81 104 LYS A O 1
ATOM 824 N N . ARG A 1 105 ? -30.142 -17.912 33.793 1.00 54.81 105 ARG A N 1
ATOM 825 C CA . ARG A 1 105 ? -29.951 -16.516 33.387 1.00 54.81 105 ARG A CA 1
ATOM 826 C C . ARG A 1 105 ? -29.032 -15.767 34.353 1.00 54.81 105 ARG A C 1
ATOM 828 O O . ARG A 1 105 ? -29.313 -15.792 35.550 1.00 54.81 105 ARG A O 1
ATOM 835 N N . GLN A 1 106 ? -28.066 -15.040 33.806 1.00 42.41 106 GLN A N 1
ATOM 836 C CA . GLN A 1 106 ? -27.706 -13.680 34.200 1.00 42.41 106 GLN A CA 1
ATOM 837 C C . GLN A 1 106 ? -26.903 -13.074 33.042 1.00 42.41 106 GLN A C 1
ATOM 839 O O . GLN A 1 106 ? -25.901 -13.647 32.651 1.00 42.41 106 GLN A O 1
ATOM 844 N N . ASP A 1 107 ? -27.465 -12.022 32.448 1.00 50.00 107 ASP A N 1
ATOM 845 C CA . ASP A 1 107 ? -26.782 -10.918 31.764 1.00 50.00 107 ASP A CA 1
ATOM 846 C C . ASP A 1 107 ? -25.358 -11.188 31.232 1.00 50.00 107 ASP A C 1
ATOM 848 O O . ASP A 1 107 ? -24.381 -10.919 31.916 1.00 50.00 107 ASP A O 1
ATOM 852 N N . ASP A 1 108 ? -25.246 -11.718 30.013 1.00 41.75 108 ASP A N 1
ATOM 853 C CA . ASP A 1 108 ? -23.979 -11.794 29.271 1.00 41.75 108 ASP A CA 1
ATOM 854 C C . ASP A 1 108 ? -24.281 -11.477 27.801 1.00 41.75 108 ASP A C 1
ATOM 856 O O . ASP A 1 108 ? -24.487 -12.349 26.955 1.00 41.75 108 ASP A O 1
ATOM 860 N N . GLY A 1 109 ? -24.434 -10.182 27.530 1.00 56.69 109 GLY A N 1
ATOM 861 C CA . GLY A 1 109 ? -24.715 -9.634 26.207 1.00 56.69 109 GLY A CA 1
ATOM 862 C C . GLY A 1 109 ? -23.478 -9.340 25.360 1.00 56.69 109 GLY A C 1
ATOM 863 O O . GLY A 1 109 ? -23.624 -8.658 24.359 1.00 56.69 109 GLY A O 1
ATOM 864 N N . GLU A 1 110 ? -22.269 -9.783 25.721 1.00 55.22 110 GLU A N 1
ATOM 865 C CA . GLU A 1 110 ? -21.049 -9.215 25.120 1.00 55.22 110 GLU A CA 1
ATOM 866 C C . GLU A 1 110 ? -19.923 -10.243 24.878 1.00 55.22 110 GLU A C 1
ATOM 868 O O . GLU A 1 110 ? -18.758 -9.984 25.168 1.00 55.22 110 GLU A O 1
ATOM 873 N N . GLU A 1 111 ? -20.218 -11.406 24.288 1.00 58.44 111 GLU A N 1
ATOM 874 C CA . GLU A 1 111 ? -19.193 -12.147 23.525 1.00 58.44 111 GLU A CA 1
ATOM 875 C C . GLU A 1 111 ? -19.521 -12.077 22.034 1.00 58.44 111 GLU A C 1
ATOM 877 O O . GLU A 1 111 ? -19.757 -13.072 21.346 1.00 58.44 111 GLU A O 1
ATOM 882 N N . TYR A 1 112 ? -19.576 -10.853 21.511 1.00 64.69 112 TYR A N 1
ATOM 883 C CA . TYR A 1 112 ? -19.593 -10.676 20.071 1.00 64.69 112 TYR A CA 1
ATOM 884 C C . TYR A 1 112 ? -18.279 -11.212 19.499 1.00 64.69 112 TYR A C 1
ATOM 886 O O . TYR A 1 112 ? -17.187 -10.797 19.888 1.00 64.69 112 TYR A O 1
ATOM 894 N N . VAL A 1 113 ? -18.386 -12.098 18.507 1.00 69.69 113 VAL A N 1
ATOM 895 C CA . VAL A 1 113 ? -17.242 -12.603 17.722 1.00 69.69 113 VAL A CA 1
ATOM 896 C C . VAL A 1 113 ? -16.428 -11.446 17.111 1.00 69.69 113 VAL A C 1
ATOM 898 O O . VAL A 1 113 ? -15.239 -11.599 16.833 1.00 69.69 113 VAL A O 1
ATOM 901 N N . CYS A 1 114 ? -17.049 -10.272 16.954 1.00 50.94 114 CYS A N 1
ATOM 902 C CA . CYS A 1 114 ? -16.400 -9.005 16.656 1.00 50.94 114 CYS A CA 1
ATOM 903 C C . CYS A 1 114 ? -16.790 -7.979 17.736 1.00 50.94 114 CYS A C 1
ATOM 905 O O . CYS A 1 114 ? -17.967 -7.627 17.802 1.00 50.94 114 CYS A O 1
ATOM 907 N N . PRO A 1 115 ? -15.860 -7.497 18.580 1.00 58.84 115 PRO A N 1
ATOM 90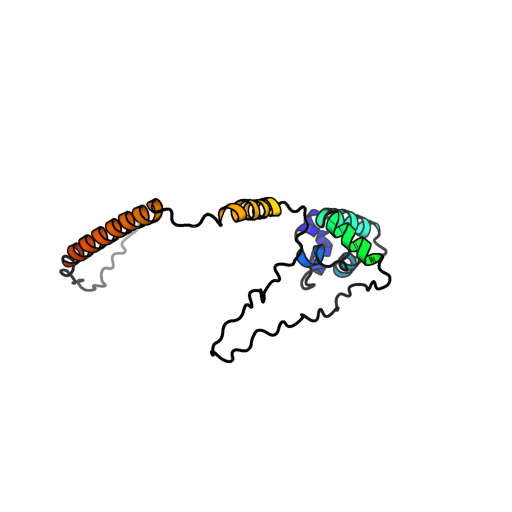8 C CA . PRO A 1 115 ? -16.165 -6.461 19.559 1.00 58.84 115 PRO A CA 1
ATOM 909 C C . PRO A 1 115 ? -16.801 -5.253 18.863 1.00 58.84 115 PRO A C 1
ATOM 911 O O . PRO A 1 115 ? -16.206 -4.692 17.945 1.00 58.84 115 PRO A O 1
ATOM 914 N N . MET A 1 116 ? -17.972 -4.812 19.326 1.00 57.47 116 MET A N 1
ATOM 915 C CA . MET A 1 116 ? -18.586 -3.555 18.864 1.00 57.47 116 MET A CA 1
ATOM 916 C C . MET A 1 116 ? -17.719 -2.324 19.204 1.00 57.47 116 MET A C 1
ATOM 918 O O . MET A 1 116 ? -17.926 -1.244 18.666 1.00 57.47 116 MET A O 1
ATOM 922 N N . ASN A 1 117 ? -16.685 -2.507 20.035 1.00 59.69 117 ASN A N 1
ATOM 923 C CA . ASN A 1 117 ? -15.727 -1.484 20.458 1.00 59.69 117 ASN A CA 1
ATOM 924 C C . ASN A 1 117 ? -14.543 -1.302 19.489 1.00 59.69 117 ASN A C 1
ATOM 926 O O . ASN A 1 117 ? -13.474 -0.846 19.895 1.00 59.69 117 ASN A O 1
ATOM 930 N N . VAL A 1 118 ? -14.684 -1.674 18.214 1.00 53.88 118 VAL A N 1
ATOM 931 C CA . VAL A 1 118 ? -13.785 -1.141 17.185 1.00 53.88 118 VAL A CA 1
ATOM 932 C C . VAL A 1 118 ? -14.226 0.298 16.958 1.00 53.88 118 VAL A C 1
ATOM 934 O O . VAL A 1 118 ? -15.204 0.531 16.252 1.00 53.88 118 VAL A O 1
ATOM 937 N N . GLU A 1 119 ? -13.546 1.264 17.583 1.00 54.28 119 GLU A N 1
ATOM 938 C CA . GLU A 1 119 ? -13.753 2.676 17.257 1.00 54.28 119 GLU A CA 1
ATOM 939 C C . GLU A 1 119 ? -13.572 2.847 15.745 1.00 54.28 119 GLU A C 1
ATOM 941 O O . GLU A 1 119 ? -12.460 2.802 15.214 1.00 54.28 119 GLU A O 1
ATOM 946 N N . MET A 1 120 ? -14.689 2.986 15.029 1.00 53.25 120 MET A N 1
ATOM 947 C CA . MET A 1 120 ? -14.658 3.297 13.611 1.00 53.25 120 MET A CA 1
ATOM 948 C C . MET A 1 120 ? -14.008 4.675 13.443 1.00 53.25 120 MET A C 1
ATOM 950 O O . MET A 1 120 ? -14.375 5.601 14.177 1.00 53.25 120 MET A O 1
ATOM 954 N N . PRO A 1 121 ? -13.103 4.854 12.462 1.00 52.81 121 PRO A N 1
ATOM 955 C CA . PRO A 1 121 ? -12.567 6.169 12.139 1.00 52.81 121 PRO A CA 1
ATOM 956 C C . PRO A 1 121 ? -13.733 7.141 11.933 1.00 52.81 121 PRO A C 1
ATOM 958 O O . PRO A 1 121 ? -14.673 6.874 11.172 1.00 52.81 121 PRO A O 1
ATOM 961 N N . LYS A 1 122 ? -13.708 8.239 12.697 1.00 57.69 122 LYS A N 1
ATOM 962 C CA . LYS A 1 122 ? -14.870 9.104 12.990 1.00 57.69 122 LYS A CA 1
ATOM 963 C C . LYS A 1 122 ? -15.398 9.894 11.778 1.00 57.69 122 LYS A C 1
ATOM 965 O O . LYS A 1 122 ? -16.228 10.780 11.927 1.00 57.69 122 LYS A O 1
ATOM 970 N N . ASN A 1 123 ? -14.887 9.616 10.585 1.00 55.88 123 ASN A N 1
ATOM 971 C CA . ASN A 1 123 ? -14.995 10.441 9.384 1.00 55.88 123 ASN A CA 1
ATOM 972 C C . ASN A 1 123 ? -15.169 9.621 8.089 1.00 55.88 123 ASN A C 1
ATOM 974 O O . ASN A 1 123 ? -15.124 10.192 7.000 1.00 55.88 123 ASN A O 1
ATOM 978 N N . SER A 1 124 ? -15.394 8.304 8.166 1.00 48.41 124 SER A N 1
ATOM 979 C CA . SER A 1 124 ? -15.729 7.537 6.963 1.00 48.41 124 SER A CA 1
ATOM 980 C C . SER A 1 124 ? -17.173 7.820 6.521 1.00 48.41 124 SER A C 1
ATOM 982 O O . SER A 1 124 ? -18.081 7.925 7.349 1.00 48.41 124 SER A O 1
ATOM 984 N N . SER A 1 125 ? -17.407 7.889 5.208 1.00 54.78 125 SER A N 1
ATOM 985 C CA . SER A 1 125 ? -18.737 8.025 4.586 1.00 54.78 125 SER A CA 1
ATOM 986 C C . SER A 1 125 ? -19.729 6.911 4.967 1.00 54.78 125 SER A C 1
ATOM 988 O O . SER A 1 125 ? -20.909 7.000 4.644 1.00 54.78 125 SER A O 1
ATOM 990 N N . PHE A 1 126 ? -19.282 5.888 5.700 1.00 50.34 126 PHE A N 1
ATOM 991 C CA . PHE A 1 126 ? -20.115 4.845 6.298 1.00 50.34 126 PHE A CA 1
ATOM 992 C C . PHE A 1 126 ? -20.844 5.299 7.581 1.00 50.34 126 PHE A C 1
ATOM 994 O O . PHE A 1 126 ? -21.748 4.606 8.046 1.00 50.34 126 PHE A O 1
ATOM 1001 N N . GLN A 1 127 ? -20.510 6.463 8.159 1.00 50.88 127 GLN A N 1
ATOM 1002 C CA . GLN A 1 127 ? -21.237 6.994 9.321 1.00 50.88 127 GLN A CA 1
ATOM 1003 C C . GLN A 1 127 ? -22.604 7.588 8.983 1.00 50.88 127 GLN A C 1
ATOM 1005 O O . GLN A 1 127 ? -23.430 7.699 9.887 1.00 50.88 127 GLN A O 1
ATOM 1010 N N . THR A 1 128 ? -22.889 7.930 7.721 1.00 52.00 128 THR A N 1
ATOM 1011 C CA . THR A 1 128 ? -24.240 8.378 7.341 1.00 52.00 128 THR A CA 1
ATOM 1012 C C . THR A 1 128 ? -25.272 7.317 7.723 1.00 52.00 128 THR A C 1
ATOM 1014 O O . THR A 1 128 ? -26.296 7.649 8.300 1.00 52.00 128 THR A O 1
ATOM 1017 N N . SER A 1 129 ? -24.954 6.035 7.533 1.00 49.25 129 SER A N 1
ATOM 1018 C CA . SER A 1 129 ? -25.790 4.911 7.972 1.00 49.25 129 SER A CA 1
ATOM 1019 C C . SER A 1 129 ? -25.826 4.700 9.493 1.00 49.25 129 SER A C 1
ATOM 1021 O O . SER A 1 129 ? -26.849 4.263 10.005 1.00 49.25 129 SER A O 1
ATOM 1023 N N . ALA A 1 130 ? -24.756 5.021 10.229 1.00 48.81 130 ALA A N 1
ATOM 1024 C CA . ALA A 1 130 ? -24.703 4.844 11.687 1.00 48.81 130 ALA A CA 1
ATOM 1025 C C . ALA A 1 130 ? -25.421 5.972 12.452 1.00 48.81 130 ALA A C 1
ATOM 1027 O O . ALA A 1 130 ? -26.111 5.712 13.432 1.00 48.81 130 ALA A O 1
ATOM 1028 N N . ARG A 1 131 ? -25.337 7.219 11.969 1.00 47.47 131 ARG A N 1
ATOM 1029 C CA . ARG A 1 131 ? -26.111 8.358 12.498 1.00 47.47 131 ARG A CA 1
ATOM 1030 C C . ARG A 1 131 ? -27.614 8.170 12.304 1.00 47.47 131 ARG A C 1
ATOM 1032 O O . ARG A 1 131 ? -28.384 8.600 13.149 1.00 47.47 131 ARG A O 1
ATOM 1039 N N . ILE A 1 132 ? -28.013 7.494 11.225 1.00 51.16 132 ILE A N 1
ATOM 1040 C CA . ILE A 1 132 ? -29.411 7.111 10.999 1.00 51.16 132 ILE A CA 1
ATOM 1041 C C . ILE A 1 132 ? -29.874 6.091 12.051 1.00 51.16 132 ILE A C 1
ATOM 1043 O O . ILE A 1 132 ? -31.046 6.084 12.398 1.00 51.16 132 ILE A O 1
ATOM 1047 N N . TYR A 1 133 ? -28.988 5.257 12.601 1.00 48.09 133 TYR A N 1
ATOM 1048 C CA . TYR A 1 133 ? -29.363 4.284 13.633 1.00 48.09 133 TYR A CA 1
ATOM 1049 C C . TYR A 1 133 ? -29.539 4.902 15.028 1.00 48.09 133 TYR A C 1
ATOM 1051 O O . TYR A 1 133 ? -30.452 4.497 15.737 1.00 48.09 133 TYR A O 1
ATOM 1059 N N . GLU A 1 134 ? -28.729 5.896 15.398 1.00 46.97 134 GLU A N 1
ATOM 1060 C CA . GLU A 1 134 ? -28.863 6.618 16.679 1.00 46.97 134 GLU A CA 1
ATOM 1061 C C . GLU A 1 134 ? -30.142 7.472 16.738 1.00 46.97 134 GLU A C 1
ATOM 1063 O O . GLU A 1 134 ? -30.878 7.405 17.717 1.00 46.97 134 GLU A O 1
ATOM 1068 N N . ASP A 1 135 ? -30.478 8.186 15.657 1.00 46.78 135 ASP A N 1
ATOM 1069 C CA . ASP A 1 135 ? -31.684 9.036 15.587 1.00 46.78 135 ASP A CA 1
ATOM 1070 C C . ASP A 1 135 ? -32.994 8.210 15.595 1.00 46.78 135 ASP A C 1
ATOM 1072 O O . ASP A 1 135 ? -34.057 8.686 15.986 1.00 46.78 135 ASP A O 1
ATOM 1076 N N . ASN A 1 136 ? -32.921 6.932 15.197 1.00 48.03 136 ASN A N 1
ATOM 1077 C CA . ASN A 1 136 ? -34.042 5.989 15.273 1.00 48.03 136 ASN A CA 1
ATOM 1078 C C . ASN A 1 136 ? -34.141 5.266 16.628 1.00 48.03 136 ASN A C 1
ATOM 1080 O O . ASN A 1 136 ? -35.184 4.676 16.920 1.00 48.03 136 ASN A O 1
ATOM 1084 N N . LEU A 1 137 ? -33.095 5.297 17.461 1.00 48.50 137 LEU A N 1
ATOM 1085 C CA . LEU A 1 137 ? -33.083 4.594 18.745 1.00 48.50 137 LEU A CA 1
ATOM 1086 C C . LEU A 1 137 ? -33.889 5.347 19.814 1.00 48.50 137 LEU A C 1
ATOM 1088 O O . LEU A 1 137 ? -34.578 4.708 20.606 1.00 48.50 137 LEU A O 1
ATOM 1092 N N . GLU A 1 138 ? -33.933 6.684 19.752 1.00 46.16 138 GLU A N 1
ATOM 1093 C CA . GLU A 1 138 ? -34.860 7.496 20.564 1.00 46.16 138 GLU A CA 1
ATOM 1094 C C . GL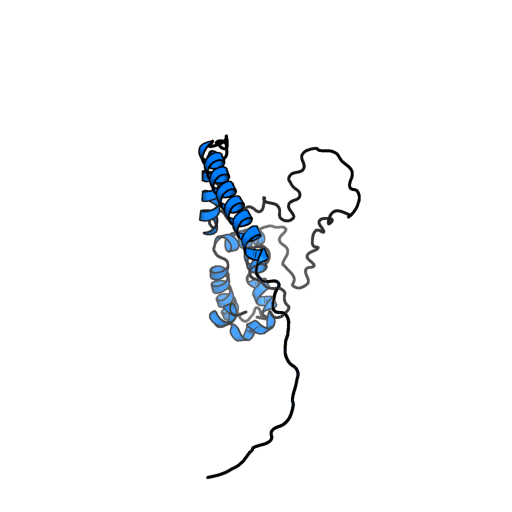U A 1 138 ? -36.341 7.260 20.202 1.00 46.16 138 GLU A C 1
ATOM 1096 O O . GLU A 1 138 ? -37.232 7.537 21.005 1.00 46.16 138 GLU A O 1
ATOM 1101 N N . HIS A 1 139 ? -36.643 6.713 19.017 1.00 51.53 139 HIS A N 1
ATOM 1102 C CA . HIS A 1 139 ? -38.020 6.388 18.630 1.00 51.53 139 HIS A CA 1
ATOM 1103 C C . HIS A 1 139 ? -38.461 4.988 19.088 1.00 51.53 139 HIS A C 1
ATOM 1105 O O . HIS A 1 139 ? -39.660 4.701 19.122 1.00 51.53 139 HIS A O 1
ATOM 1111 N N . LEU A 1 140 ? -37.527 4.105 19.456 1.00 46.94 140 LEU A N 1
ATOM 1112 C CA . LEU A 1 140 ? -37.836 2.703 19.750 1.00 46.94 140 LEU A CA 1
ATOM 1113 C C . LEU A 1 140 ? -38.434 2.489 21.152 1.00 46.94 140 LEU A C 1
ATOM 1115 O O . LEU A 1 140 ? -39.068 1.466 21.394 1.00 46.94 140 LEU A O 1
ATOM 1119 N N . GLU A 1 141 ? -38.337 3.477 22.047 1.00 46.25 141 GLU A N 1
ATOM 1120 C CA . GLU A 1 141 ? -39.077 3.479 23.321 1.00 46.25 141 GLU A CA 1
ATOM 1121 C C . GLU A 1 141 ? -40.579 3.783 23.157 1.00 46.25 141 GLU A C 1
ATOM 1123 O O . GLU A 1 141 ? -41.341 3.636 24.109 1.00 46.25 141 GLU A O 1
ATOM 1128 N N . LYS A 1 142 ? -41.054 4.135 21.952 1.00 51.84 142 LYS A N 1
ATOM 1129 C CA . LYS A 1 142 ? -42.494 4.277 21.645 1.00 51.84 142 LYS A CA 1
ATOM 1130 C C . LYS A 1 142 ? -43.129 3.011 21.074 1.00 51.84 142 LYS A C 1
ATOM 1132 O O . LYS A 1 142 ? -44.171 3.077 20.423 1.00 51.84 142 LYS A O 1
ATOM 1137 N N . MET A 1 143 ? -42.525 1.849 21.301 1.00 52.59 143 MET A N 1
ATOM 1138 C CA . MET A 1 143 ? -43.092 0.568 20.885 1.00 52.59 143 MET A CA 1
ATOM 1139 C C . MET A 1 143 ? -44.096 0.038 21.923 1.00 52.59 143 MET A C 1
ATOM 1141 O O . MET A 1 143 ? -43.950 -1.061 22.444 1.00 52.59 143 MET A O 1
ATOM 1145 N N . GLU A 1 144 ? -45.137 0.821 22.207 1.00 55.06 144 GLU A N 1
ATOM 1146 C CA . GLU A 1 144 ? -46.380 0.298 22.780 1.00 55.06 144 GLU A CA 1
ATOM 1147 C C . GLU A 1 144 ? -47.444 0.306 21.676 1.00 55.06 144 GLU A C 1
ATOM 1149 O O . GLU A 1 144 ? -47.921 1.355 21.251 1.00 55.06 144 GLU A O 1
ATOM 1154 N N . ASP A 1 145 ? -47.720 -0.891 21.151 1.00 59.06 145 ASP A N 1
ATOM 1155 C CA . ASP A 1 145 ? -48.909 -1.299 20.397 1.00 59.06 145 ASP A CA 1
ATOM 1156 C C . ASP A 1 145 ? -49.686 -0.196 19.660 1.00 59.06 145 ASP A C 1
ATOM 1158 O O . ASP A 1 145 ? -50.687 0.341 20.139 1.00 59.06 145 ASP A O 1
ATOM 1162 N N . SER A 1 146 ? -49.336 0.036 18.390 1.00 66.62 146 SER A N 1
ATOM 1163 C CA . SER A 1 146 ? -50.330 0.590 17.469 1.00 66.62 146 SER A CA 1
ATOM 1164 C C . SER A 1 146 ? -51.376 -0.496 17.198 1.00 66.62 146 SER A C 1
ATOM 1166 O O . SER A 1 146 ? -51.217 -1.339 16.315 1.00 66.62 146 SER A O 1
ATOM 1168 N N . GLU A 1 147 ? -52.467 -0.477 17.966 1.00 66.94 147 GLU A N 1
ATOM 1169 C CA . GLU A 1 147 ? -53.662 -1.317 17.779 1.00 66.94 147 GLU A CA 1
ATOM 1170 C C . GLU A 1 147 ? -54.066 -1.409 16.290 1.00 66.94 147 GLU A C 1
ATOM 1172 O O . GLU A 1 147 ? -54.459 -2.462 15.788 1.00 66.94 147 GLU A O 1
ATOM 1177 N N . GLY A 1 148 ? -53.879 -0.314 15.544 1.00 73.06 148 GLY A N 1
ATOM 1178 C CA . GLY A 1 148 ? -54.098 -0.249 14.099 1.00 73.06 148 GLY A CA 1
ATOM 1179 C C . GLY A 1 148 ? -53.253 -1.231 13.279 1.00 73.06 148 GLY A C 1
ATOM 1180 O O . GLY A 1 148 ? -53.792 -1.880 12.382 1.00 73.06 148 GLY A O 1
ATOM 1181 N N . THR A 1 149 ? -51.969 -1.404 13.599 1.00 79.62 149 THR A N 1
ATOM 1182 C CA . THR A 1 149 ? -51.074 -2.324 12.874 1.00 79.62 149 THR A CA 1
ATOM 1183 C C . THR A 1 149 ? -51.458 -3.776 13.136 1.00 79.62 149 THR A C 1
ATOM 1185 O O . THR A 1 149 ? -51.524 -4.578 12.206 1.00 79.62 149 THR A O 1
ATOM 1188 N N . VAL A 1 150 ? -51.806 -4.110 14.382 1.00 80.19 150 VAL A N 1
ATOM 1189 C CA . VAL A 1 150 ? -52.271 -5.457 14.750 1.00 80.19 150 VAL A CA 1
ATOM 1190 C C . VAL A 1 150 ? -53.576 -5.799 14.023 1.00 80.19 150 VAL A C 1
ATOM 1192 O O . VAL A 1 150 ? -53.699 -6.888 13.457 1.00 80.19 150 VAL A O 1
ATOM 1195 N N . ARG A 1 151 ? -54.527 -4.857 13.952 1.00 81.19 151 ARG A N 1
ATOM 1196 C CA . ARG A 1 151 ? -55.789 -5.039 13.212 1.00 81.19 151 ARG A CA 1
ATOM 1197 C C . ARG A 1 151 ? -55.565 -5.198 11.707 1.00 81.19 151 ARG A C 1
ATOM 1199 O O . ARG A 1 151 ? -56.217 -6.034 11.084 1.00 81.19 151 ARG A O 1
ATOM 1206 N N . GLN A 1 152 ? -54.629 -4.447 11.129 1.00 83.94 152 GLN A N 1
ATOM 1207 C CA . GLN A 1 152 ? -54.288 -4.549 9.709 1.00 83.94 152 GLN A CA 1
ATOM 1208 C C . GLN A 1 152 ? -53.624 -5.894 9.369 1.00 83.94 152 GLN A C 1
ATOM 1210 O O . GLN A 1 152 ? -53.987 -6.518 8.371 1.00 83.94 152 GLN A O 1
ATOM 1215 N N . ILE A 1 153 ? -52.708 -6.377 10.216 1.00 83.44 153 ILE A N 1
ATOM 1216 C CA . ILE A 1 153 ? -52.087 -7.703 10.062 1.00 83.44 153 ILE A CA 1
ATOM 1217 C C . ILE A 1 153 ? -53.136 -8.813 10.224 1.00 83.44 153 ILE A C 1
ATOM 1219 O O . ILE A 1 153 ? -53.137 -9.770 9.448 1.00 83.44 153 ILE A O 1
ATOM 1223 N N . GLY A 1 154 ? -54.061 -8.673 11.179 1.00 86.81 154 GLY A N 1
ATOM 1224 C CA . GLY A 1 154 ? -55.175 -9.604 11.375 1.00 86.81 154 GLY A CA 1
ATOM 1225 C C . GLY A 1 154 ? -56.073 -9.722 10.140 1.00 86.81 154 GLY A C 1
ATOM 1226 O O . GLY A 1 154 ? -56.315 -10.832 9.668 1.00 86.81 154 GLY A O 1
ATOM 1227 N N . ALA A 1 155 ? -56.481 -8.590 9.558 1.00 86.19 155 ALA A N 1
ATOM 1228 C CA . ALA A 1 155 ? -57.291 -8.564 8.337 1.00 86.19 155 ALA A CA 1
ATOM 1229 C C . ALA A 1 155 ? -56.564 -9.192 7.132 1.00 86.19 155 ALA A C 1
ATOM 1231 O O . ALA A 1 155 ? -57.172 -9.893 6.323 1.00 86.19 155 ALA A O 1
ATOM 1232 N N . PHE A 1 156 ? -55.248 -8.983 7.020 1.00 89.88 156 PHE A N 1
ATOM 1233 C CA . PHE A 1 156 ? -54.448 -9.588 5.952 1.00 89.88 156 PHE A CA 1
ATOM 1234 C C . PHE A 1 156 ? -54.308 -11.109 6.125 1.00 89.88 156 PHE A C 1
ATOM 1236 O O . PHE A 1 156 ? -54.449 -11.864 5.162 1.00 89.88 156 PHE A O 1
ATOM 1243 N N . SER A 1 157 ? -54.090 -11.564 7.362 1.00 92.12 157 SER A N 1
ATOM 1244 C CA . SER A 1 157 ? -54.044 -12.987 7.718 1.00 92.12 157 SER A CA 1
ATOM 1245 C C . SER A 1 157 ? -55.367 -13.696 7.403 1.00 92.12 157 SER A C 1
ATOM 1247 O O . SER A 1 157 ? -55.373 -14.788 6.834 1.00 92.12 157 SER A O 1
ATOM 1249 N N . GLU A 1 158 ? -56.501 -13.055 7.693 1.00 92.69 158 GLU A N 1
ATOM 1250 C CA . GLU A 1 158 ? -57.831 -13.583 7.377 1.00 92.69 158 GLU A CA 1
ATOM 1251 C C . GLU A 1 158 ? -58.039 -13.767 5.864 1.00 92.69 158 GLU A C 1
ATOM 1253 O O . GLU A 1 158 ? -58.496 -14.826 5.428 1.00 92.69 158 GLU A O 1
ATOM 1258 N N . GLY A 1 159 ? -57.617 -12.791 5.051 1.00 89.44 159 GLY A N 1
ATOM 1259 C CA . GLY A 1 159 ? -57.674 -12.886 3.589 1.00 89.44 159 GLY A CA 1
ATOM 1260 C C . GLY A 1 159 ? -56.853 -14.052 3.022 1.00 89.44 159 GLY A C 1
ATOM 1261 O O . GLY A 1 159 ? -57.341 -14.793 2.165 1.00 89.44 159 GLY A O 1
ATOM 1262 N N . ILE A 1 160 ? -55.636 -14.267 3.537 1.00 91.50 160 ILE A N 1
ATOM 1263 C CA . ILE A 1 160 ? -54.778 -15.397 3.133 1.00 91.50 160 ILE A CA 1
ATOM 1264 C C . ILE A 1 160 ? -55.419 -16.740 3.504 1.00 91.50 160 ILE A C 1
ATOM 1266 O O . ILE A 1 160 ? -55.407 -17.679 2.701 1.00 91.50 160 ILE A O 1
ATOM 1270 N N . ASN A 1 161 ? -55.993 -16.844 4.703 1.00 89.69 161 ASN A N 1
ATOM 1271 C CA . ASN A 1 161 ? -56.641 -18.072 5.161 1.00 89.69 161 ASN A CA 1
ATOM 1272 C C . ASN A 1 161 ? -57.882 -18.410 4.323 1.00 89.69 161 ASN A C 1
ATOM 1274 O O . ASN A 1 161 ? -58.080 -19.576 3.979 1.00 89.69 161 ASN A O 1
ATOM 1278 N N . ASN A 1 162 ? -58.666 -17.404 3.923 1.00 90.19 162 ASN A N 1
ATOM 1279 C CA . ASN A 1 162 ? -59.820 -17.596 3.042 1.00 90.19 162 ASN A CA 1
ATOM 1280 C C . ASN A 1 162 ? -59.402 -18.101 1.652 1.00 90.19 162 ASN A C 1
ATOM 1282 O O . ASN A 1 162 ? -59.939 -19.102 1.177 1.00 90.19 162 ASN A O 1
ATOM 1286 N N . LEU A 1 163 ? -58.380 -17.486 1.040 1.00 86.19 163 LEU A N 1
ATOM 1287 C CA . LEU A 1 163 ? -57.811 -17.978 -0.224 1.00 86.19 163 LEU A CA 1
ATOM 1288 C C . LEU A 1 163 ? -57.309 -19.421 -0.097 1.00 86.19 163 LEU A C 1
ATOM 1290 O O . LEU A 1 163 ? -57.537 -20.241 -0.980 1.00 86.19 163 LEU A O 1
ATOM 1294 N N . THR A 1 164 ? -56.642 -19.743 1.012 1.00 82.44 164 THR A N 1
ATOM 1295 C CA . THR A 1 164 ? -56.128 -21.094 1.276 1.00 82.44 164 THR A CA 1
ATOM 1296 C C . THR A 1 164 ? -57.259 -22.115 1.406 1.00 82.44 164 THR A C 1
ATOM 1298 O O . THR A 1 164 ? -57.093 -23.256 0.982 1.00 82.44 164 THR A O 1
ATOM 1301 N N . SER A 1 165 ? -58.409 -21.723 1.964 1.00 80.12 165 SER A N 1
ATOM 1302 C CA . SER A 1 165 ? -59.599 -22.578 2.012 1.00 80.12 165 SER A CA 1
ATOM 1303 C C . SER A 1 165 ? -60.167 -22.815 0.613 1.00 80.12 165 SER A C 1
ATOM 1305 O O . SER A 1 165 ? -60.357 -23.965 0.235 1.00 80.12 165 SER A O 1
ATOM 1307 N N . MET A 1 166 ? -60.334 -21.759 -0.190 1.00 79.94 166 MET A N 1
ATOM 1308 C CA . MET A 1 166 ? -60.834 -21.883 -1.567 1.00 79.94 166 MET A CA 1
ATOM 1309 C C . MET A 1 166 ? -59.934 -22.772 -2.434 1.00 79.94 166 MET A C 1
ATOM 1311 O O . MET A 1 166 ? -60.411 -23.634 -3.164 1.00 79.94 166 MET A O 1
ATOM 1315 N N . LEU A 1 167 ? -58.614 -22.620 -2.302 1.00 76.81 167 LEU A N 1
ATOM 1316 C CA . LEU A 1 167 ? -57.653 -23.442 -3.034 1.00 76.81 167 LEU A CA 1
ATOM 1317 C C . LEU A 1 167 ? -57.637 -24.903 -2.567 1.00 76.81 167 LEU A C 1
ATOM 1319 O O . LEU A 1 167 ? -57.276 -25.776 -3.349 1.00 76.81 167 LEU A O 1
ATOM 1323 N N . LYS A 1 168 ? -58.015 -25.204 -1.319 1.00 70.75 168 LYS A N 1
ATOM 1324 C CA . LYS A 1 168 ? -58.169 -26.596 -0.866 1.00 70.75 168 LYS A CA 1
ATOM 1325 C C . LYS A 1 168 ? -59.384 -27.271 -1.496 1.00 70.75 168 LYS A C 1
ATOM 1327 O O . LYS A 1 168 ? -59.309 -28.463 -1.785 1.00 70.75 168 LYS A O 1
ATOM 1332 N N . ASP A 1 169 ? -60.447 -26.514 -1.744 1.00 63.72 169 ASP A N 1
ATOM 1333 C CA . ASP A 1 169 ? -61.674 -27.028 -2.350 1.00 63.72 169 ASP A CA 1
ATOM 1334 C C . ASP A 1 169 ? -61.528 -27.211 -3.879 1.00 63.72 169 ASP A C 1
ATOM 1336 O O . ASP A 1 169 ? -62.049 -28.180 -4.434 1.00 63.72 169 ASP A O 1
ATOM 1340 N N . ASP A 1 170 ? -60.729 -26.372 -4.557 1.00 59.75 170 ASP A N 1
ATOM 1341 C CA . ASP A 1 170 ? -60.457 -26.477 -6.007 1.00 59.75 170 ASP A CA 1
ATOM 1342 C C . ASP A 1 170 ? -59.485 -27.615 -6.390 1.00 59.75 170 ASP A C 1
ATOM 1344 O O . ASP A 1 170 ? -59.493 -28.108 -7.524 1.00 59.75 170 ASP A O 1
ATOM 1348 N N . VAL A 1 171 ? -58.643 -28.081 -5.461 1.00 54.59 171 VAL A N 1
ATOM 1349 C CA . VAL A 1 171 ? -57.666 -29.158 -5.729 1.00 54.59 171 VAL A CA 1
ATOM 1350 C C . VAL A 1 171 ? -58.327 -30.547 -5.778 1.00 54.59 171 VAL A C 1
ATOM 1352 O O . VAL A 1 171 ? -57.715 -31.499 -6.263 1.00 54.59 171 VAL A O 1
ATOM 1355 N N . PHE A 1 172 ? -59.605 -30.677 -5.405 1.00 51.75 172 PHE A N 1
ATOM 1356 C CA . PHE A 1 172 ? -60.323 -31.958 -5.458 1.00 51.75 172 PHE A CA 1
ATOM 1357 C C . PHE A 1 172 ? -60.745 -32.409 -6.872 1.00 51.75 172 PHE A C 1
ATOM 1359 O O . PHE A 1 172 ? -61.287 -33.502 -7.019 1.00 51.75 172 PHE A O 1
ATOM 1366 N N . PHE A 1 173 ? -60.484 -31.624 -7.930 1.00 50.25 173 PHE A N 1
ATOM 1367 C CA . PHE A 1 173 ? -60.957 -31.935 -9.293 1.00 50.25 173 PHE A CA 1
ATOM 1368 C C . PHE A 1 173 ? -59.873 -32.221 -10.347 1.00 50.25 173 PHE A C 1
ATOM 1370 O O . PHE A 1 173 ? -60.155 -32.187 -11.547 1.00 50.25 173 PHE A O 1
ATOM 1377 N N . ARG A 1 174 ? -58.636 -32.552 -9.949 1.00 50.03 174 ARG A N 1
ATOM 1378 C CA . ARG A 1 174 ? -57.574 -32.946 -10.904 1.00 50.03 174 ARG A CA 1
ATOM 1379 C C . ARG A 1 174 ? -56.940 -34.318 -10.671 1.00 50.03 174 ARG A C 1
ATOM 1381 O O . ARG A 1 174 ? -55.874 -34.592 -11.211 1.00 50.03 174 ARG A O 1
ATOM 1388 N N . GLU A 1 175 ? -57.629 -35.209 -9.964 1.00 45.94 175 GLU A N 1
ATOM 1389 C CA . GLU A 1 175 ? -57.232 -36.618 -9.820 1.00 45.94 175 GLU A CA 1
ATOM 1390 C C . GLU A 1 175 ? -58.050 -37.561 -10.728 1.00 45.94 175 GLU A C 1
ATOM 1392 O O . GLU A 1 175 ? -58.453 -38.644 -10.329 1.00 45.94 175 GLU A O 1
ATOM 1397 N N . VAL A 1 176 ? -58.309 -37.167 -11.981 1.00 44.22 176 VAL A N 1
ATOM 1398 C CA . VAL A 1 176 ? -58.717 -38.094 -13.055 1.00 44.22 176 VAL A CA 1
ATOM 1399 C C . VAL A 1 176 ? -58.063 -37.644 -14.359 1.00 44.22 176 VAL A C 1
ATOM 1401 O O . VAL A 1 176 ? -58.593 -36.798 -15.067 1.00 44.22 176 VAL A O 1
ATOM 1404 N N . SER A 1 177 ? -56.872 -38.174 -14.640 1.00 42.44 177 SER A N 1
ATOM 1405 C CA . SER A 1 177 ? -56.400 -38.571 -15.980 1.00 42.44 177 SER A CA 1
ATOM 1406 C C . SER A 1 177 ? -54.896 -38.861 -15.916 1.00 42.44 177 SER A C 1
ATOM 1408 O O . SER A 1 177 ? -54.077 -38.169 -16.520 1.00 42.44 177 SER A O 1
ATOM 1410 N N . ALA A 1 178 ? -54.518 -39.893 -15.161 1.00 41.53 178 ALA A N 1
ATOM 1411 C CA . ALA A 1 178 ? -53.208 -40.517 -15.296 1.00 41.53 178 ALA A CA 1
ATOM 1412 C C . ALA A 1 178 ? -53.318 -41.667 -16.310 1.00 41.53 178 ALA A C 1
ATOM 1414 O O . ALA A 1 178 ? -53.777 -42.755 -15.977 1.00 41.53 178 ALA A O 1
ATOM 1415 N N . CYS A 1 179 ? -52.912 -41.417 -17.555 1.00 32.31 179 CYS A N 1
ATOM 1416 C CA . CYS A 1 179 ? -52.496 -42.464 -18.489 1.00 32.31 179 CYS A CA 1
ATOM 1417 C C . CYS A 1 179 ? -51.570 -41.853 -19.552 1.00 32.31 179 CYS A C 1
ATOM 1419 O O . CYS A 1 179 ? -52.044 -41.055 -20.361 1.00 32.31 179 CYS A O 1
ATOM 1421 N N . PRO A 1 180 ? -50.269 -42.184 -19.578 1.00 41.28 180 PRO A N 1
ATOM 1422 C CA . PRO A 1 180 ? -49.456 -41.980 -20.767 1.00 41.28 180 PRO A CA 1
ATOM 1423 C C . PRO A 1 180 ? -49.572 -43.222 -21.669 1.00 41.28 180 PRO A C 1
ATOM 1425 O O . PRO A 1 180 ? -49.430 -44.335 -21.158 1.00 41.28 180 PRO A O 1
ATOM 1428 N N . PRO A 1 181 ? -49.818 -43.092 -22.986 1.00 41.56 181 PRO A N 1
ATOM 1429 C CA . PRO A 1 181 ? -49.623 -44.209 -23.889 1.00 41.56 181 PRO A CA 1
ATOM 1430 C C . PRO A 1 181 ? -48.135 -44.395 -24.196 1.00 41.56 181 PRO A C 1
ATOM 1432 O O . PRO A 1 181 ? -47.298 -43.511 -24.001 1.00 41.56 181 PRO A O 1
ATOM 1435 N N . GLU A 1 182 ? -47.858 -45.612 -24.629 1.00 37.47 182 GLU A N 1
ATOM 1436 C CA . GLU A 1 182 ? -46.574 -46.279 -24.709 1.00 37.47 182 GLU A CA 1
ATOM 1437 C C . GLU A 1 182 ? -45.661 -45.779 -25.841 1.00 37.47 182 GLU A C 1
ATOM 1439 O O . GLU A 1 182 ? -46.048 -45.069 -26.765 1.00 37.47 182 GLU A O 1
ATOM 1444 N N . TYR A 1 183 ? -44.408 -46.195 -25.701 1.00 40.19 183 TYR A N 1
ATOM 1445 C CA . TYR A 1 183 ? -43.255 -46.060 -26.582 1.00 40.19 183 TYR A CA 1
ATOM 1446 C C . TYR A 1 183 ? -43.439 -46.771 -27.939 1.00 40.19 183 TYR A C 1
ATOM 1448 O O . TYR A 1 183 ? -43.845 -47.929 -27.956 1.00 40.19 183 TYR A O 1
ATOM 1456 N N . ASP A 1 184 ? -43.027 -46.136 -29.046 1.00 40.50 184 ASP A N 1
ATOM 1457 C CA . ASP A 1 184 ? -42.735 -46.821 -30.320 1.00 40.50 184 ASP A CA 1
ATOM 1458 C C . ASP A 1 184 ? -41.494 -46.201 -31.016 1.00 40.50 184 ASP A C 1
ATOM 1460 O O . ASP A 1 184 ? -41.505 -45.005 -31.330 1.00 40.50 184 ASP A O 1
ATOM 1464 N N . PRO A 1 185 ? -40.393 -46.957 -31.226 1.00 49.16 185 PRO A N 1
ATOM 1465 C CA . PRO A 1 185 ? -39.166 -46.481 -31.850 1.00 49.16 185 PRO A CA 1
ATOM 1466 C C . PRO A 1 185 ? -39.007 -47.004 -33.287 1.00 49.16 185 PRO A C 1
ATOM 1468 O O . PRO A 1 185 ? -38.141 -47.836 -33.551 1.00 49.16 185 PRO A O 1
ATOM 1471 N N . SER A 1 186 ? -39.766 -46.498 -34.255 1.00 40.09 186 SER A N 1
ATOM 1472 C CA . SER A 1 186 ? -39.432 -46.759 -35.661 1.00 40.09 186 SER A CA 1
ATOM 1473 C C . SER A 1 186 ? -40.152 -45.822 -36.620 1.00 40.09 186 SER A C 1
ATOM 1475 O O . SER A 1 186 ? -41.310 -46.043 -36.923 1.00 40.09 186 SER A O 1
ATOM 1477 N N . GLU A 1 187 ? -39.437 -44.845 -37.182 1.00 43.56 187 GLU A N 1
ATOM 1478 C CA . GLU A 1 187 ? -39.470 -44.653 -38.636 1.00 43.56 187 GLU A CA 1
ATOM 1479 C C . GLU A 1 187 ? -38.256 -43.849 -39.122 1.00 43.56 187 GLU A C 1
ATOM 1481 O O . GLU A 1 187 ? -38.104 -42.646 -38.923 1.00 43.56 187 GLU A O 1
ATOM 1486 N N . MET A 1 188 ? -37.357 -44.585 -39.771 1.00 51.22 188 MET A N 1
ATOM 1487 C CA . MET A 1 188 ? -36.360 -44.074 -40.695 1.00 51.22 188 MET A CA 1
ATOM 1488 C C . MET A 1 188 ? -37.076 -43.475 -41.906 1.00 51.22 188 MET A C 1
ATOM 1490 O O . MET A 1 188 ? -37.710 -44.220 -42.643 1.00 51.22 188 MET A O 1
ATOM 1494 N N . HIS A 1 189 ? -36.906 -42.182 -42.170 1.00 49.03 189 HIS A N 1
ATOM 1495 C CA . HIS A 1 189 ? -36.958 -41.641 -43.531 1.00 49.03 189 HIS A CA 1
ATOM 1496 C C . HIS A 1 189 ? -35.983 -40.470 -43.641 1.00 49.03 189 HIS A C 1
ATOM 1498 O O . HIS A 1 189 ? -36.314 -39.314 -43.404 1.00 49.03 189 HIS A O 1
ATOM 1504 N N . ASN A 1 190 ? -34.744 -40.805 -43.998 1.00 45.75 190 ASN A N 1
ATOM 1505 C CA . ASN A 1 190 ? -33.765 -39.853 -44.493 1.00 45.75 190 ASN A CA 1
ATOM 1506 C C . ASN A 1 190 ? -33.651 -40.086 -46.007 1.00 45.75 190 ASN A C 1
ATOM 1508 O O . ASN A 1 190 ? -32.885 -40.927 -46.464 1.00 45.75 190 ASN A O 1
ATOM 1512 N N . ASN A 1 191 ? -34.486 -39.376 -46.758 1.00 38.91 191 ASN A N 1
ATOM 1513 C CA . ASN A 1 191 ? -34.441 -39.199 -48.209 1.00 38.91 191 ASN A CA 1
ATOM 1514 C C . ASN A 1 191 ? -34.701 -37.701 -48.423 1.00 38.91 191 ASN A C 1
ATOM 1516 O O . ASN A 1 191 ? -35.607 -37.159 -47.805 1.00 38.91 191 ASN A O 1
ATOM 1520 N N . SER A 1 192 ? -34.034 -36.942 -49.275 1.00 43.59 192 SER A N 1
ATOM 1521 C CA . SER A 1 192 ? -32.889 -37.146 -50.155 1.00 43.59 192 SER A CA 1
ATOM 1522 C C . SER A 1 192 ? -32.619 -35.771 -50.789 1.00 43.59 192 SER A C 1
ATOM 1524 O O . SER A 1 192 ? -33.548 -34.986 -50.964 1.00 43.59 192 SER A O 1
ATOM 1526 N N . ASN A 1 193 ? -31.353 -35.514 -51.114 1.00 40.47 193 ASN A N 1
ATOM 1527 C CA . ASN A 1 193 ? -30.810 -34.488 -52.017 1.00 40.47 193 ASN A CA 1
ATOM 1528 C C . ASN A 1 193 ? -31.782 -33.827 -53.022 1.00 40.47 193 ASN A C 1
ATOM 1530 O O . ASN A 1 193 ? -32.483 -34.539 -53.741 1.00 40.47 193 ASN A O 1
ATOM 1534 N N . ILE A 1 194 ? -31.678 -32.497 -53.168 1.00 41.31 194 ILE A N 1
ATOM 1535 C CA . ILE A 1 194 ? -31.114 -31.752 -54.325 1.00 41.31 194 ILE A CA 1
ATOM 1536 C C . ILE A 1 194 ? -30.715 -30.355 -53.837 1.00 41.31 194 ILE A C 1
ATOM 1538 O O . ILE A 1 194 ? -31.504 -29.758 -53.072 1.00 41.31 194 ILE A O 1
#

Radius of gyration: 33.03 Å; chains: 1; bounding box: 81×58×89 Å

Organism: Oreochromis mossambicus (NCBI:txid8127)

pLDDT: mean 73.78, std 21.59, range [32.31, 98.62]

InterPro domains:
  IPR001660 Sterile alpha motif domain [PF07647] (1-61)
  IPR013761 Sterile alpha motif/pointed domain superfamily [G3DSA:1.10.150.50] (1-82)
  IPR029515 Liprin [PTHR12587] (1-169)

Foldseek 3Di:
DVLCVVLVNVVLVVLCVPLPDDPCCLQPPLLDALVNVCVSSVNDPVPVVVSVSSRVSSCVSNDDVSVVSNVVLVPDPPRDHDDSPDDPPPPPPPPDDPDDDDDDDDDDPAPDVDGPPPPDPPDDPCCVVVVVVVVCVVVVVVPDDPVVVVVVVVVVVVVVVVVVVVVVVVVVPPPPDDDDDDDDDDDDDDDDDD

Sequence (194 aa):
MEWLRSVDLAEYAPNLRGSGVHGGLMVLEPRFNVEALALLLNIPPNKTLLRRHLATHFHLLIGSEAQRLKQDCLENPDYTVLTATAKVKPRRLSFGGFGTLRKKRQDDGEEYVCPMNVEMPKNSSFQTSARIYEDNLEHLEKMEDSEGTVRQIGAFSEGINNLTSMLKDDVFFREVSACPPEYDPSEMHNNSNI